Protein AF-A0A9W9VC06-F1 (afdb_monomer_lite)

Secondary structure (DSSP, 8-state):
-HHHHHHHHHHHHHHHHHHHHHHHHHHTTT---------------------------------------------------------GGG--EEEEEEEEEE-SS-SHHHHHHHHHHHHHHSSPPEEEEPSS-BGGGTBPTT-EEEEEEEE-SHHHHHHHHHHHHHTTT-B-GGGB-TTS-EEEEES-SGGGTPPP-TTT----EEEEEEEE-TTGGGGT-STT--PPPGGGSPPHHHHHHHHHHHH---B-

pLDDT: mean 73.04, std 27.82, range [24.3, 96.69]

Structure (mmCIF, N/CA/C/O backbone):
data_AF-A0A9W9VC06-F1
#
_entry.id   AF-A0A9W9VC06-F1
#
loop_
_atom_site.group_PDB
_atom_site.id
_atom_site.type_symbol
_atom_site.label_atom_id
_atom_site.label_alt_id
_atom_site.label_comp_id
_atom_site.label_asym_id
_atom_site.label_entity_id
_atom_site.label_seq_id
_atom_site.pdbx_PDB_ins_code
_atom_site.Cartn_x
_atom_site.Cartn_y
_atom_site.Cartn_z
_atom_site.occupancy
_atom_site.B_iso_or_equiv
_atom_site.auth_seq_id
_atom_site.auth_comp_id
_atom_site.auth_asym_id
_atom_site.auth_atom_id
_atom_site.pdbx_PDB_model_num
ATOM 1 N N . LYS A 1 1 ? 26.220 18.533 8.471 1.00 42.66 1 LYS A N 1
ATOM 2 C CA . LYS A 1 1 ? 25.364 19.649 7.990 1.00 42.66 1 LYS A CA 1
ATOM 3 C C . LYS A 1 1 ? 24.824 19.443 6.567 1.00 42.66 1 LYS A C 1
ATOM 5 O O . LYS A 1 1 ? 23.613 19.393 6.447 1.00 42.66 1 LYS A O 1
ATOM 10 N N . VAL A 1 2 ? 25.631 19.248 5.507 1.00 37.00 2 VAL A N 1
ATOM 11 C CA . VAL A 1 2 ? 25.105 19.009 4.126 1.00 37.00 2 VAL A CA 1
ATOM 12 C C . VAL A 1 2 ? 24.679 17.549 3.860 1.00 37.00 2 VAL A C 1
ATOM 14 O O . VAL A 1 2 ? 23.802 17.288 3.045 1.00 37.00 2 VAL A O 1
ATOM 17 N N . ARG A 1 3 ? 25.243 16.566 4.579 1.00 31.67 3 ARG A N 1
ATOM 18 C CA . ARG A 1 3 ? 24.811 15.153 4.474 1.00 31.67 3 ARG A CA 1
ATOM 19 C C . ARG A 1 3 ? 23.482 14.864 5.182 1.00 31.67 3 ARG A C 1
ATOM 21 O O . ARG A 1 3 ? 22.801 13.909 4.816 1.00 31.67 3 ARG A O 1
ATOM 28 N N . ASP A 1 4 ? 23.110 15.693 6.155 1.00 32.56 4 ASP A N 1
ATOM 29 C CA . ASP A 1 4 ? 21.904 15.507 6.970 1.00 32.56 4 ASP A CA 1
ATOM 30 C C . ASP A 1 4 ? 20.657 16.003 6.217 1.00 32.56 4 ASP A C 1
ATOM 32 O O . ASP A 1 4 ? 19.649 15.303 6.163 1.00 32.56 4 ASP A O 1
ATOM 36 N N . THR A 1 5 ? 20.779 17.099 5.457 1.00 42.16 5 THR A N 1
ATOM 37 C CA . THR A 1 5 ? 19.722 17.590 4.556 1.00 42.16 5 THR A CA 1
ATOM 38 C C . THR A 1 5 ? 19.404 16.624 3.408 1.00 42.16 5 THR A C 1
ATOM 40 O O . THR A 1 5 ? 18.251 16.525 2.996 1.00 42.16 5 THR A O 1
ATOM 43 N N . ILE A 1 6 ? 20.377 15.848 2.915 1.00 37.06 6 ILE A N 1
ATOM 44 C CA . ILE A 1 6 ? 20.150 14.839 1.859 1.00 37.06 6 ILE A CA 1
ATOM 45 C C . ILE A 1 6 ? 19.362 13.632 2.397 1.00 37.06 6 ILE A C 1
ATOM 47 O O . ILE A 1 6 ? 18.501 13.096 1.694 1.00 37.06 6 ILE A O 1
ATOM 51 N N . LYS A 1 7 ? 19.593 13.225 3.654 1.00 32.53 7 LYS A N 1
ATOM 52 C CA . LYS A 1 7 ? 18.801 12.174 4.319 1.00 32.53 7 LYS A CA 1
ATOM 53 C C . LYS A 1 7 ? 17.374 12.648 4.615 1.00 32.53 7 LYS A C 1
ATOM 55 O O . LYS A 1 7 ? 16.434 11.882 4.399 1.00 32.53 7 LYS A O 1
ATOM 60 N N . ASP A 1 8 ? 17.200 13.916 4.982 1.00 31.64 8 ASP A N 1
ATOM 61 C CA . ASP A 1 8 ? 15.885 14.526 5.215 1.00 31.64 8 ASP A CA 1
ATOM 62 C C . ASP A 1 8 ? 15.059 14.692 3.932 1.00 31.64 8 ASP A C 1
ATOM 64 O O . ASP A 1 8 ? 13.841 14.498 3.950 1.00 31.64 8 ASP A O 1
ATOM 68 N N . VAL A 1 9 ? 15.699 14.973 2.790 1.00 36.25 9 VAL A N 1
ATOM 69 C CA . VAL A 1 9 ? 15.038 14.962 1.473 1.00 36.25 9 VAL A CA 1
ATOM 70 C C . VAL A 1 9 ? 14.659 13.536 1.068 1.00 36.25 9 VAL A C 1
ATOM 72 O O . VAL A 1 9 ? 13.560 13.331 0.562 1.00 36.25 9 VAL A O 1
ATOM 75 N N . LYS A 1 10 ? 15.494 12.529 1.362 1.00 30.36 10 LYS A N 1
ATOM 76 C CA . LYS A 1 10 ? 15.202 11.108 1.093 1.00 30.36 10 LYS A CA 1
ATOM 77 C C . LYS A 1 10 ? 13.998 10.609 1.905 1.00 30.36 10 LYS A C 1
ATOM 79 O O . LYS A 1 10 ? 13.126 9.940 1.357 1.00 30.36 10 LYS A O 1
ATOM 84 N N . LEU A 1 11 ? 13.885 11.014 3.174 1.00 34.91 11 LEU A N 1
ATOM 85 C CA . LEU A 1 11 ? 12.735 10.696 4.029 1.00 34.91 11 LEU A CA 1
ATOM 86 C C . LEU A 1 11 ? 11.470 11.474 3.621 1.00 34.91 11 LEU A C 1
ATOM 88 O O . LEU A 1 11 ? 10.371 10.918 3.659 1.00 34.91 11 LEU A O 1
ATOM 92 N N . LYS A 1 12 ? 11.609 12.737 3.188 1.00 28.95 12 LYS A N 1
ATOM 93 C CA . LYS A 1 12 ? 10.500 13.556 2.667 1.00 28.95 12 LYS A CA 1
ATOM 94 C C . LYS A 1 12 ? 9.997 13.078 1.306 1.00 28.95 12 LYS A C 1
ATOM 96 O O . LYS A 1 12 ? 8.795 13.151 1.086 1.00 28.95 12 LYS A O 1
ATOM 101 N N . LEU A 1 13 ? 10.851 12.547 0.426 1.00 32.72 13 LEU A N 1
ATOM 102 C CA . LEU A 1 13 ? 10.439 12.033 -0.886 1.00 32.72 13 LEU A CA 1
ATOM 103 C C . LEU A 1 13 ? 9.849 10.619 -0.812 1.00 32.72 13 LEU A C 1
ATOM 105 O O . LEU A 1 13 ? 8.867 10.357 -1.494 1.00 32.72 13 LEU A O 1
ATOM 109 N N . VAL A 1 14 ? 10.351 9.744 0.070 1.00 35.44 14 VAL A N 1
ATOM 110 C CA . VAL A 1 14 ? 9.687 8.458 0.369 1.00 35.44 14 VAL A CA 1
ATOM 111 C C . VAL A 1 14 ? 8.328 8.711 1.029 1.00 35.44 14 VAL A C 1
ATOM 113 O O . VAL A 1 14 ? 7.335 8.115 0.622 1.00 35.44 14 VAL A O 1
ATOM 116 N N . ARG A 1 15 ? 8.226 9.703 1.933 1.00 30.11 15 ARG A N 1
ATOM 117 C CA . ARG A 1 15 ? 6.926 10.206 2.413 1.00 30.11 15 ARG A CA 1
ATOM 118 C C . ARG A 1 15 ? 6.087 10.861 1.319 1.00 30.11 15 ARG A C 1
ATOM 120 O O . ARG A 1 15 ? 4.875 10.790 1.432 1.00 30.11 15 ARG A O 1
ATOM 127 N N . CYS A 1 16 ? 6.675 11.451 0.277 1.00 27.80 16 CYS A N 1
ATOM 128 C CA . CYS A 1 16 ? 5.959 12.029 -0.867 1.00 27.80 16 CYS A CA 1
ATOM 129 C C . CYS A 1 16 ? 5.427 10.942 -1.823 1.00 27.80 16 CYS A C 1
ATOM 131 O O . CYS A 1 16 ? 4.309 11.066 -2.312 1.00 27.80 16 CYS A O 1
ATOM 133 N N . CYS A 1 17 ? 6.151 9.830 -2.002 1.00 31.67 17 CYS A N 1
ATOM 134 C CA . CYS A 1 17 ? 5.656 8.621 -2.674 1.00 31.67 17 CYS A CA 1
ATOM 135 C C . CYS A 1 17 ? 4.580 7.897 -1.845 1.00 31.67 17 CYS A C 1
ATOM 137 O O . CYS A 1 17 ? 3.601 7.403 -2.397 1.00 31.67 17 CYS A O 1
ATOM 139 N N . GLN A 1 18 ? 4.689 7.908 -0.515 1.00 32.78 18 GLN A N 1
ATOM 140 C CA . GLN A 1 18 ? 3.642 7.397 0.376 1.00 32.78 18 GLN A CA 1
ATOM 141 C C . GLN A 1 18 ? 2.427 8.346 0.452 1.00 32.78 18 GLN A C 1
ATOM 143 O O . GLN A 1 18 ? 1.290 7.891 0.555 1.00 32.78 18 GLN A O 1
ATOM 148 N N . PHE A 1 19 ? 2.640 9.659 0.300 1.00 27.83 19 PHE A N 1
ATOM 149 C CA . PHE A 1 19 ? 1.582 10.655 0.095 1.00 27.83 19 PHE A CA 1
ATOM 150 C C . PHE A 1 19 ? 0.917 10.505 -1.269 1.00 27.83 19 PHE A C 1
ATOM 152 O O . PHE A 1 19 ? -0.280 10.713 -1.371 1.00 27.83 19 PHE A O 1
ATOM 159 N N . LEU A 1 20 ? 1.650 10.079 -2.296 1.00 33.47 20 LEU A N 1
ATOM 160 C CA . LEU A 1 20 ? 1.091 9.741 -3.602 1.00 33.47 20 LEU A CA 1
ATOM 161 C C . LEU A 1 20 ? 0.110 8.562 -3.517 1.00 33.47 20 LEU A C 1
ATOM 163 O O . LEU A 1 20 ? -0.901 8.602 -4.205 1.00 33.47 20 LEU A O 1
ATOM 167 N N . ILE A 1 21 ? 0.315 7.592 -2.615 1.00 39.81 21 ILE A N 1
ATOM 168 C CA . ILE A 1 21 ? -0.658 6.514 -2.332 1.00 39.81 21 ILE A CA 1
ATOM 169 C C . ILE A 1 21 ? -1.916 7.052 -1.608 1.00 39.81 21 ILE A C 1
ATOM 171 O O . ILE A 1 21 ? -3.024 6.559 -1.839 1.00 39.81 21 ILE A O 1
ATOM 175 N N . LEU A 1 22 ? -1.780 8.085 -0.765 1.00 36.53 22 LEU A N 1
ATOM 176 C CA . LEU A 1 22 ? -2.907 8.760 -0.097 1.00 36.53 22 LEU A CA 1
ATOM 177 C C . LEU A 1 22 ? -3.652 9.749 -1.018 1.00 36.53 22 LEU A C 1
ATOM 179 O O . LEU A 1 22 ? -4.875 9.850 -0.931 1.00 36.53 22 LEU A O 1
ATOM 183 N N . ASP A 1 23 ? -2.949 10.427 -1.928 1.00 26.61 23 ASP A N 1
ATOM 184 C CA . ASP A 1 23 ? -3.516 11.347 -2.920 1.00 26.61 23 ASP A CA 1
ATOM 185 C C . ASP A 1 23 ? -4.222 10.582 -4.057 1.00 26.61 23 ASP A C 1
ATOM 187 O O . ASP A 1 23 ? -5.279 11.020 -4.512 1.00 26.61 23 ASP A O 1
ATOM 191 N N . TYR A 1 24 ? -3.730 9.401 -4.468 1.00 34.72 24 TYR A N 1
ATOM 192 C CA . TYR A 1 24 ? -4.408 8.560 -5.474 1.00 34.72 24 TYR A CA 1
ATOM 193 C C . TYR A 1 24 ? -5.755 8.019 -4.974 1.00 34.72 24 TYR A C 1
ATOM 195 O O . TYR A 1 24 ? -6.735 7.986 -5.715 1.00 34.72 24 TYR A O 1
ATOM 203 N N . LEU A 1 25 ? -5.855 7.709 -3.675 1.00 40.91 25 LEU A N 1
ATOM 204 C CA . LEU A 1 25 ? -7.120 7.356 -3.015 1.00 40.91 25 LEU A CA 1
ATOM 205 C C . LEU A 1 25 ? -8.160 8.488 -3.018 1.00 40.91 25 LEU A C 1
ATOM 207 O O . LEU A 1 25 ? -9.339 8.228 -2.783 1.00 40.91 25 LEU A O 1
ATOM 211 N N . LYS A 1 26 ? -7.728 9.731 -3.251 1.00 31.06 26 LYS A N 1
ATOM 212 C CA . LYS A 1 26 ? -8.590 10.914 -3.348 1.00 31.06 26 LYS A CA 1
ATOM 213 C C . LYS A 1 26 ? -9.007 11.216 -4.794 1.00 31.06 26 LYS A C 1
ATOM 215 O O . LYS A 1 26 ? -9.998 11.913 -4.995 1.00 31.06 26 LYS A O 1
ATOM 220 N N . TYR A 1 27 ? -8.285 10.686 -5.787 1.00 32.12 27 TYR A N 1
ATOM 221 C CA . TYR A 1 27 ? -8.528 10.936 -7.214 1.00 32.12 27 TYR A CA 1
ATOM 222 C C . TYR A 1 27 ? -9.432 9.875 -7.869 1.00 32.12 27 TYR A C 1
ATOM 224 O O . TYR A 1 27 ? -10.214 10.197 -8.757 1.00 32.12 27 TYR A O 1
ATOM 232 N N . GLU A 1 28 ? -9.439 8.637 -7.368 1.00 34.06 28 GLU A N 1
ATOM 233 C CA . GLU A 1 28 ? -10.323 7.564 -7.868 1.00 34.06 28 GLU A CA 1
ATOM 234 C C . GLU A 1 28 ? -11.803 7.741 -7.471 1.00 34.06 28 GLU A C 1
ATOM 236 O O . GLU A 1 28 ? -12.691 7.105 -8.031 1.00 34.06 28 GLU A O 1
ATOM 241 N N . SER A 1 29 ? -12.104 8.652 -6.539 1.00 36.12 29 SER A N 1
ATOM 242 C CA . SER A 1 29 ? -13.480 9.090 -6.270 1.00 36.12 29 SER A CA 1
ATOM 243 C C . SER A 1 29 ? -14.043 10.061 -7.322 1.00 36.12 29 SER A C 1
ATOM 245 O O . SER A 1 29 ? -15.219 10.411 -7.222 1.00 36.12 29 SER A O 1
ATOM 247 N N . ALA A 1 30 ? -13.243 10.510 -8.301 1.00 33.44 30 ALA A N 1
ATOM 248 C CA . ALA A 1 30 ? -13.625 11.567 -9.244 1.00 33.44 30 ALA A CA 1
ATOM 249 C C . ALA A 1 30 ? -13.892 11.109 -10.693 1.00 33.44 30 ALA A C 1
ATOM 251 O O . ALA A 1 30 ? -14.587 11.822 -11.407 1.00 33.44 30 ALA A O 1
ATOM 252 N N . THR A 1 31 ? -13.423 9.940 -11.142 1.00 31.50 31 THR A N 1
ATOM 253 C CA . THR A 1 31 ? -13.595 9.501 -12.544 1.00 31.50 31 THR A CA 1
ATOM 254 C C . THR A 1 31 ? -14.431 8.231 -12.639 1.00 31.50 31 THR A C 1
ATOM 256 O O . THR A 1 31 ? -13.940 7.151 -12.955 1.00 31.50 31 THR A O 1
ATOM 259 N N . GLY A 1 32 ? -15.722 8.373 -12.343 1.00 30.56 32 GLY A N 1
ATOM 260 C CA . GLY A 1 32 ? -16.755 7.462 -12.823 1.00 30.56 32 GLY A CA 1
ATOM 261 C C . GLY A 1 32 ? -17.361 8.037 -14.097 1.00 30.56 32 GLY A C 1
ATOM 262 O O . GLY A 1 32 ? -18.377 8.719 -14.020 1.00 30.56 32 GLY A O 1
ATOM 263 N N . SER A 1 33 ? -16.717 7.817 -15.242 1.00 34.44 33 SER A N 1
ATOM 264 C CA . SER A 1 33 ? -17.275 8.160 -16.555 1.00 34.44 33 SER A CA 1
ATOM 265 C C . SER A 1 33 ? -16.579 7.359 -17.656 1.00 34.44 33 SER A C 1
ATOM 267 O O . SER A 1 33 ? -15.592 7.813 -18.230 1.00 34.44 33 SER A O 1
ATOM 269 N N . LEU A 1 34 ? -17.103 6.169 -17.937 1.00 30.41 34 LEU A N 1
ATOM 270 C CA . LEU A 1 34 ? -17.127 5.609 -19.285 1.00 30.41 34 LEU A CA 1
ATOM 271 C C . LEU A 1 34 ? -18.537 5.046 -19.498 1.00 30.41 34 LEU A C 1
ATOM 273 O O . LEU A 1 34 ? -19.001 4.193 -18.743 1.00 30.41 34 LEU A O 1
ATOM 277 N N . GLU A 1 35 ? -19.220 5.658 -20.459 1.00 27.20 35 GLU A N 1
ATOM 278 C CA . GLU A 1 35 ? -20.585 5.411 -20.925 1.00 27.20 35 GLU A CA 1
ATOM 279 C C . GLU A 1 35 ? -20.665 4.047 -21.637 1.00 27.20 35 GLU A C 1
ATOM 281 O O . GLU A 1 35 ? -19.674 3.566 -22.187 1.00 27.20 35 GLU A O 1
ATOM 286 N N . THR A 1 36 ? -21.789 3.329 -21.612 1.00 27.98 36 THR A N 1
ATOM 287 C CA . THR A 1 36 ? -22.929 3.408 -22.567 1.00 27.98 36 THR A CA 1
ATOM 288 C C . THR A 1 36 ? -23.886 2.203 -22.276 1.00 27.98 36 THR A C 1
ATOM 290 O O . THR A 1 36 ? -23.559 1.406 -21.395 1.00 27.98 36 THR A O 1
ATOM 293 N N . PRO A 1 37 ? -24.991 1.937 -23.015 1.00 33.59 37 PRO A N 1
ATOM 294 C CA . PRO A 1 37 ? -26.231 2.721 -23.159 1.00 33.59 37 PRO A CA 1
ATOM 295 C C . PRO A 1 37 ? -27.541 1.870 -22.982 1.00 33.59 37 PRO A C 1
ATOM 297 O O . PRO A 1 37 ? -27.495 0.648 -23.050 1.00 33.59 37 PRO A O 1
ATOM 300 N N . TYR A 1 38 ? -28.713 2.531 -22.854 1.00 27.17 38 TYR A N 1
ATOM 301 C CA . TYR A 1 38 ? -30.110 1.995 -22.924 1.00 27.17 38 TYR A CA 1
ATOM 302 C C . TYR A 1 38 ? -30.560 1.004 -21.808 1.00 27.17 38 TYR A C 1
ATOM 304 O O . TYR A 1 38 ? -29.763 0.250 -21.279 1.00 27.17 38 TYR A O 1
ATOM 312 N N . LEU A 1 39 ? -31.808 0.929 -21.322 1.00 26.47 39 LEU A N 1
ATOM 313 C CA . LEU A 1 39 ? -33.128 1.324 -21.820 1.00 26.47 39 LEU A CA 1
ATOM 314 C C . LEU A 1 39 ? -33.979 2.012 -20.732 1.00 26.47 39 LEU A C 1
ATOM 316 O O . LEU A 1 39 ? -33.956 1.659 -19.555 1.00 26.47 39 LEU A O 1
ATOM 320 N N . SER A 1 40 ? -34.787 2.948 -21.214 1.00 27.78 40 SER A N 1
ATOM 321 C CA . SER A 1 40 ? -35.996 3.515 -20.625 1.00 27.78 40 SER A CA 1
ATOM 322 C C . SER A 1 40 ? -37.016 2.460 -20.189 1.00 27.78 40 SER A C 1
ATOM 324 O O . SER A 1 40 ? -37.287 1.530 -20.943 1.00 27.78 40 SER A O 1
ATOM 326 N N . ASN A 1 41 ? -37.664 2.689 -19.046 1.00 28.80 41 ASN A N 1
ATOM 327 C CA . ASN A 1 41 ? -39.114 2.548 -18.940 1.00 28.80 41 ASN A CA 1
ATOM 328 C C . ASN A 1 41 ? -39.640 3.448 -17.820 1.00 28.80 41 ASN A C 1
ATOM 330 O O . ASN A 1 41 ? -39.261 3.326 -16.654 1.00 28.80 41 ASN A O 1
ATOM 334 N N . ASP A 1 42 ? -40.487 4.379 -18.248 1.00 26.50 42 ASP A N 1
ATOM 335 C CA . ASP A 1 42 ? -41.358 5.216 -17.441 1.00 26.50 42 ASP A CA 1
ATOM 336 C C . ASP A 1 42 ? -42.300 4.380 -16.577 1.00 26.50 42 ASP A C 1
ATOM 338 O O . ASP A 1 42 ? -42.700 3.300 -16.994 1.00 26.50 42 ASP A O 1
ATOM 342 N N . GLN A 1 43 ? -42.637 4.919 -15.400 1.00 27.47 43 GLN A N 1
ATOM 343 C CA . GLN A 1 43 ? -43.949 5.034 -14.723 1.00 27.47 43 GLN A CA 1
ATOM 344 C C . GLN A 1 43 ? -43.588 5.464 -13.282 1.00 27.47 43 GLN A C 1
ATOM 346 O O . GLN A 1 43 ? -43.035 4.695 -12.509 1.00 27.47 43 GLN A O 1
ATOM 351 N N . GLY A 1 44 ? -43.629 6.742 -12.903 1.00 24.30 44 GLY A N 1
ATOM 352 C CA . GLY A 1 44 ? -44.836 7.549 -12.805 1.00 24.30 44 GLY A CA 1
ATOM 353 C C . GLY A 1 44 ? -45.482 7.312 -11.439 1.00 24.30 44 GLY A C 1
ATOM 354 O O . GLY A 1 44 ? -46.242 6.370 -11.312 1.00 24.30 44 GLY A O 1
ATOM 355 N N . PHE A 1 45 ? -45.187 8.144 -10.432 1.00 26.19 45 PHE A N 1
ATOM 356 C CA . PHE A 1 45 ? -46.165 8.498 -9.393 1.00 26.19 45 PHE A CA 1
ATOM 357 C C . PHE A 1 45 ? -45.727 9.763 -8.638 1.00 26.19 45 PHE A C 1
ATOM 359 O O . PHE A 1 45 ? -44.729 9.787 -7.915 1.00 26.19 45 PHE A O 1
ATOM 366 N N . GLN A 1 46 ? -46.485 10.835 -8.864 1.00 24.48 46 GLN A N 1
ATOM 367 C CA . GLN A 1 46 ? -46.485 12.079 -8.100 1.00 24.48 46 GLN A CA 1
ATOM 368 C C . GLN A 1 46 ? -47.080 11.834 -6.711 1.00 24.48 46 GLN A C 1
ATOM 370 O O . GLN A 1 46 ? -48.101 11.162 -6.627 1.00 24.48 46 GLN A O 1
ATOM 375 N N . VAL A 1 47 ? -46.559 12.491 -5.668 1.00 29.44 47 VAL A N 1
ATOM 376 C CA . VAL A 1 47 ? -47.422 13.080 -4.628 1.00 29.44 47 VAL A CA 1
ATOM 377 C C . VAL A 1 47 ? -46.834 14.418 -4.176 1.00 29.44 47 VAL A C 1
ATOM 379 O O . VAL A 1 47 ? -45.629 14.605 -4.026 1.00 29.44 47 VAL A O 1
ATOM 382 N N . THR A 1 48 ? -47.758 15.350 -4.037 1.00 28.69 48 THR A N 1
ATOM 383 C CA . THR A 1 48 ? -47.698 16.798 -3.921 1.00 28.69 48 THR A CA 1
ATOM 384 C C . THR A 1 48 ? -47.265 17.354 -2.559 1.00 28.69 48 THR A C 1
ATOM 386 O O . THR A 1 48 ? -47.528 16.790 -1.503 1.00 28.69 48 THR A O 1
ATOM 389 N N . CYS A 1 49 ? -46.641 18.530 -2.668 1.00 27.52 49 CYS A N 1
ATOM 390 C CA . CYS A 1 49 ? -46.516 19.678 -1.765 1.00 27.52 49 CYS A CA 1
ATOM 391 C C . CYS A 1 49 ? -47.339 19.760 -0.459 1.00 27.52 49 CYS A C 1
ATOM 393 O O . CYS A 1 49 ? -48.542 19.521 -0.438 1.00 27.52 49 CYS A O 1
ATOM 395 N N . ARG A 1 50 ? -46.704 20.345 0.576 1.00 30.33 50 ARG A N 1
ATOM 396 C CA . ARG A 1 50 ? -47.243 21.492 1.341 1.00 30.33 50 ARG A CA 1
ATOM 397 C C . ARG A 1 50 ? -46.181 22.130 2.249 1.00 30.33 50 ARG A C 1
ATOM 399 O O . ARG A 1 50 ? -45.729 21.533 3.217 1.00 30.33 50 ARG A O 1
ATOM 406 N N . SER A 1 51 ? -45.817 23.370 1.935 1.00 34.78 51 SER A N 1
ATOM 407 C CA . SER A 1 51 ? -45.364 24.377 2.904 1.00 34.78 51 SER A CA 1
ATOM 408 C C . SER A 1 51 ? -46.576 24.979 3.628 1.00 34.78 51 SER A C 1
ATOM 410 O O . SER A 1 51 ? -47.681 24.950 3.077 1.00 34.78 51 SER A O 1
ATOM 412 N N . PRO A 1 52 ? -46.373 25.615 4.792 1.00 37.88 52 PRO A N 1
ATOM 413 C CA . PRO A 1 52 ? -46.628 27.056 4.822 1.00 37.88 52 PRO A CA 1
ATOM 414 C C . PRO A 1 52 ? -45.588 27.861 5.621 1.00 37.88 52 PRO A C 1
ATOM 416 O O . PRO A 1 52 ? -44.851 27.346 6.457 1.00 37.88 52 PRO A O 1
ATOM 419 N N . GLN A 1 53 ? -45.537 29.145 5.279 1.00 35.06 53 GLN A N 1
ATOM 420 C CA . GLN A 1 53 ? -44.694 30.207 5.827 1.00 35.06 53 GLN A CA 1
ATOM 421 C C . GLN A 1 53 ? -45.322 30.869 7.073 1.00 35.06 53 GLN A C 1
ATOM 423 O O . GLN A 1 53 ? -46.488 30.626 7.380 1.00 35.06 53 GLN A O 1
ATOM 428 N N . SER A 1 54 ? -44.571 31.839 7.627 1.00 30.58 54 SER A N 1
ATOM 429 C CA . SER A 1 54 ? -44.987 32.976 8.485 1.00 30.58 54 SER A CA 1
ATOM 430 C C . SER A 1 54 ? -44.941 32.695 10.003 1.00 30.58 54 SER A C 1
ATOM 432 O O . SER A 1 54 ? -45.213 31.578 10.415 1.00 30.58 54 SER A O 1
ATOM 434 N N . THR A 1 55 ? -44.510 33.580 10.911 1.00 31.42 55 THR A N 1
ATOM 435 C CA . THR A 1 55 ? -44.342 35.048 10.943 1.00 31.42 55 THR A CA 1
ATOM 436 C C . THR A 1 55 ? -43.262 35.463 11.964 1.00 31.42 55 THR A C 1
ATOM 438 O O . THR A 1 55 ? -42.968 34.743 12.914 1.00 31.42 55 THR A O 1
ATOM 441 N N . LEU A 1 56 ? -42.717 36.668 11.774 1.00 33.66 56 LEU A N 1
ATOM 442 C CA . LEU A 1 56 ? -41.849 37.425 12.684 1.00 33.66 56 LEU A CA 1
ATOM 443 C C . LEU A 1 56 ? -42.609 37.969 13.910 1.00 33.66 56 LEU A C 1
ATOM 445 O O . LEU A 1 56 ? -43.739 38.421 13.759 1.00 33.66 56 LEU A O 1
ATOM 449 N N . SER A 1 57 ? -41.929 38.101 15.054 1.00 30.91 57 SER A N 1
ATOM 450 C CA . SER A 1 57 ? -42.125 39.238 15.972 1.00 30.91 57 SER A CA 1
ATOM 451 C C . SER A 1 57 ? -40.916 39.428 16.897 1.00 30.91 57 SER A C 1
ATOM 453 O O . SER A 1 57 ? -40.532 38.523 17.636 1.00 30.91 57 SER A O 1
ATOM 455 N N . LEU A 1 58 ? -40.334 40.628 16.834 1.00 33.66 58 LEU A N 1
ATOM 456 C CA . LEU A 1 58 ? -39.395 41.207 17.796 1.00 33.66 58 LEU A CA 1
ATOM 457 C C . LEU A 1 58 ? -40.097 41.529 19.124 1.00 33.66 58 LEU A C 1
ATOM 459 O O . LEU A 1 58 ? -41.256 41.916 19.069 1.00 33.66 58 LEU A O 1
ATOM 463 N N . PHE A 1 59 ? -39.380 41.472 20.257 1.00 30.28 59 PHE A N 1
ATOM 464 C CA . PHE A 1 59 ? -39.427 42.423 21.397 1.00 30.28 59 PHE A CA 1
ATOM 465 C C . PHE A 1 59 ? -38.375 42.025 22.475 1.00 30.28 59 PHE A C 1
ATOM 467 O O . PHE A 1 59 ? -37.744 40.980 22.317 1.00 30.28 59 PHE A O 1
ATOM 474 N N . PRO A 1 60 ? -38.008 42.882 23.457 1.00 40.34 60 PRO A N 1
ATOM 475 C CA . PRO A 1 60 ? -36.639 43.371 23.560 1.00 40.34 60 PRO A CA 1
ATOM 476 C C . PRO A 1 60 ? -35.870 42.931 24.820 1.00 40.34 60 PRO A C 1
ATOM 478 O O . PRO A 1 60 ? -36.399 42.450 25.814 1.00 40.34 60 PRO A O 1
ATOM 481 N N . ARG A 1 61 ? -34.570 43.201 24.720 1.00 38.06 61 ARG A N 1
ATOM 482 C CA . ARG A 1 61 ? -33.496 43.244 25.718 1.00 38.06 61 ARG A CA 1
ATOM 483 C C . ARG A 1 61 ? -33.925 43.855 27.067 1.00 38.06 61 ARG A C 1
ATOM 485 O O . ARG A 1 61 ? -34.314 45.019 27.107 1.00 38.06 61 ARG A O 1
ATOM 492 N N . SER A 1 62 ? -33.694 43.145 28.170 1.00 31.08 62 SER A N 1
ATOM 493 C CA . SER A 1 62 ? -33.486 43.764 29.483 1.00 31.08 62 SER A CA 1
ATOM 494 C C . SER A 1 62 ? -32.277 43.146 30.183 1.00 31.08 62 SER A C 1
ATOM 496 O O . SER A 1 62 ? -31.999 41.950 30.115 1.00 31.08 62 SER A O 1
ATOM 498 N N . LEU A 1 63 ? -31.489 44.055 30.744 1.00 38.03 63 LEU A N 1
ATOM 499 C CA . LEU A 1 63 ? -30.228 43.862 31.433 1.00 38.03 63 LEU A CA 1
ATOM 500 C C . LEU A 1 63 ? -30.482 43.240 32.804 1.00 38.03 63 LEU A C 1
ATOM 502 O O . LEU A 1 63 ? -31.284 43.780 33.556 1.00 38.03 63 LEU A O 1
ATOM 506 N N . LEU A 1 64 ? -29.730 42.202 33.164 1.00 39.00 64 LEU A N 1
ATOM 507 C CA . LEU A 1 64 ? -29.399 41.936 34.561 1.00 39.00 64 LEU A CA 1
ATOM 508 C C . LEU A 1 64 ? -27.960 41.411 34.630 1.00 39.00 64 LEU A C 1
ATOM 510 O O . LEU A 1 64 ? -27.580 40.459 33.949 1.00 39.00 64 LEU A O 1
ATOM 514 N N . SER A 1 65 ? -27.149 42.121 35.402 1.00 37.50 65 SER A N 1
ATOM 515 C CA . SER A 1 65 ? -25.747 41.861 35.709 1.00 37.50 65 SER A CA 1
ATOM 516 C C . SER A 1 65 ? -25.570 40.558 36.506 1.00 37.50 65 SER A C 1
ATOM 518 O O . SER A 1 65 ? -26.378 40.274 37.391 1.00 37.50 65 SER A O 1
ATOM 520 N N . PRO A 1 66 ? -24.505 39.768 36.267 1.00 39.62 66 PRO A N 1
ATOM 521 C CA . PRO A 1 66 ? -24.222 38.600 37.086 1.00 39.62 66 PRO A CA 1
ATOM 522 C C . PRO A 1 66 ? -23.432 39.020 38.331 1.00 39.62 66 PRO A C 1
ATOM 524 O O . PRO A 1 66 ? -22.285 39.454 38.231 1.00 39.62 66 PRO A O 1
ATOM 527 N N . GLN A 1 67 ? -24.035 38.876 39.512 1.00 34.78 67 GLN A N 1
ATOM 528 C CA . GLN A 1 67 ? -23.284 38.852 40.765 1.00 34.78 67 GLN A CA 1
ATOM 529 C C . GLN A 1 67 ? -22.729 37.446 41.003 1.00 34.78 67 GLN A C 1
ATOM 531 O O . GLN A 1 67 ? -23.424 36.435 40.909 1.00 34.78 67 GLN A O 1
ATOM 536 N N . SER A 1 68 ? -21.436 37.423 41.293 1.00 34.06 68 SER A N 1
ATOM 537 C CA . SER A 1 68 ? -20.628 36.284 41.694 1.00 34.06 68 SER A CA 1
ATOM 538 C C . SER A 1 68 ? -21.175 35.592 42.942 1.00 34.06 68 SER A C 1
ATOM 540 O O . SER A 1 68 ? -21.226 36.198 44.010 1.00 34.06 68 SER A O 1
ATOM 542 N N . THR A 1 69 ? -21.455 34.295 42.837 1.00 32.91 69 THR A N 1
ATOM 543 C CA . THR A 1 69 ? -21.395 33.382 43.982 1.00 32.91 69 THR A CA 1
ATOM 544 C C . THR A 1 69 ? -20.558 32.167 43.613 1.00 32.91 69 THR A C 1
ATOM 546 O O . THR A 1 69 ? -20.867 31.360 42.739 1.00 32.91 69 THR A O 1
ATOM 549 N N . THR A 1 70 ? -19.419 32.096 44.284 1.00 38.59 70 THR A N 1
ATOM 550 C CA . THR A 1 70 ? -18.536 30.951 44.404 1.00 38.59 70 THR A CA 1
ATOM 551 C C . THR A 1 70 ? -19.338 29.794 44.996 1.00 38.59 70 THR A C 1
ATOM 553 O O . THR A 1 70 ? -19.816 29.862 46.124 1.00 38.59 70 THR A O 1
ATOM 556 N N . THR A 1 71 ? -19.492 28.707 44.251 1.00 35.47 71 THR A N 1
ATOM 557 C CA . THR A 1 71 ? -19.817 27.402 44.832 1.00 35.47 71 THR A CA 1
ATOM 558 C C . THR A 1 71 ? -18.897 26.390 44.181 1.00 35.47 71 THR A C 1
ATOM 560 O O . THR A 1 71 ? -19.053 26.010 43.020 1.00 35.47 71 THR A O 1
ATOM 563 N N . SER A 1 72 ? -17.880 26.013 44.946 1.00 38.78 72 SER A N 1
ATOM 564 C CA . SER A 1 72 ? -17.049 24.844 44.721 1.00 38.78 72 SER A CA 1
ATOM 565 C C . SER A 1 72 ? -17.939 23.631 44.443 1.00 38.78 72 SER A C 1
ATOM 567 O O . SER A 1 72 ? -18.701 23.191 45.299 1.00 38.78 72 SER A O 1
ATOM 569 N N . ARG A 1 73 ? -17.841 23.068 43.235 1.00 34.72 73 ARG A N 1
ATOM 570 C CA . ARG A 1 73 ? -18.310 21.705 42.966 1.00 34.72 73 ARG A CA 1
ATOM 571 C C . ARG A 1 73 ? -17.114 20.763 43.041 1.00 34.72 73 ARG A C 1
ATOM 573 O O . ARG A 1 73 ? -16.304 20.760 42.113 1.00 34.72 73 ARG A O 1
ATOM 580 N N . PRO A 1 74 ? -16.987 19.954 44.101 1.00 45.81 74 PRO A N 1
ATOM 581 C CA . PRO A 1 74 ? -16.127 18.795 44.067 1.00 45.81 74 PRO A CA 1
ATOM 582 C C . PRO A 1 74 ? -16.922 17.675 43.405 1.00 45.81 74 PRO A C 1
ATOM 584 O O . PRO A 1 74 ? -17.861 17.161 43.990 1.00 45.81 74 PRO A O 1
ATOM 587 N N . THR A 1 75 ? -16.559 17.279 42.193 1.00 37.06 75 THR A N 1
ATOM 588 C CA . THR A 1 75 ? -16.829 15.911 41.734 1.00 37.06 75 THR A CA 1
ATOM 589 C C . THR A 1 75 ? -15.847 15.592 40.629 1.00 37.06 75 THR A C 1
ATOM 591 O O . THR A 1 75 ? -16.037 15.965 39.470 1.00 37.06 75 THR A O 1
ATOM 594 N N . ALA A 1 76 ? -14.786 14.890 41.014 1.00 38.22 76 ALA A N 1
ATOM 595 C CA . ALA A 1 76 ? -14.041 14.039 40.115 1.00 38.22 76 ALA A CA 1
ATOM 596 C C . ALA A 1 76 ? -15.043 13.105 39.425 1.00 38.22 76 ALA A C 1
ATOM 598 O O . ALA A 1 76 ? -15.559 12.165 40.026 1.00 38.22 76 ALA A O 1
ATOM 599 N N . VAL A 1 77 ? -15.341 13.380 38.157 1.00 39.34 77 VAL A N 1
ATOM 600 C CA . VAL A 1 77 ? -16.022 12.428 37.282 1.00 39.34 77 VAL A CA 1
ATOM 601 C C . VAL A 1 77 ? -14.975 11.384 36.903 1.00 39.34 77 VAL A C 1
ATOM 603 O O . VAL A 1 77 ? -14.408 11.394 35.814 1.00 39.34 77 VAL A O 1
ATOM 606 N N . MET A 1 78 ? -14.651 10.500 37.848 1.00 40.47 78 MET A N 1
ATOM 607 C CA . MET A 1 78 ? -14.058 9.218 37.503 1.00 40.47 78 MET A CA 1
ATOM 608 C C . MET A 1 78 ? -15.135 8.482 36.721 1.00 40.47 78 MET A C 1
ATOM 610 O O . MET A 1 78 ? -16.079 7.934 37.285 1.00 40.47 78 MET A O 1
ATOM 614 N N . SER A 1 79 ? -15.049 8.559 35.396 1.00 40.53 79 SER A N 1
ATOM 615 C CA . SER A 1 79 ? -15.900 7.777 34.520 1.00 40.53 79 SER A CA 1
ATOM 616 C C . SER A 1 79 ? -15.619 6.309 34.812 1.00 40.53 79 SER A C 1
ATOM 618 O O . SER A 1 79 ? -14.616 5.763 34.348 1.00 40.53 79 SER A O 1
ATOM 620 N N . ALA A 1 80 ? -16.495 5.688 35.596 1.00 40.19 80 ALA A N 1
ATOM 621 C CA . ALA A 1 80 ? -16.621 4.249 35.678 1.00 40.19 80 ALA A CA 1
ATOM 622 C C . ALA A 1 80 ? -16.838 3.748 34.247 1.00 40.19 80 ALA A C 1
ATOM 624 O O . ALA A 1 80 ? -17.923 3.881 33.676 1.00 40.19 80 ALA A O 1
ATOM 625 N N . GLN A 1 81 ? -15.771 3.258 33.617 1.00 48.06 81 GLN A N 1
ATOM 626 C CA . GLN A 1 81 ? -15.865 2.590 32.331 1.00 48.06 81 GLN A CA 1
ATOM 627 C C . GLN A 1 81 ? -16.492 1.229 32.592 1.00 48.06 81 GLN A C 1
ATOM 629 O O . GLN A 1 81 ? -15.813 0.220 32.744 1.00 48.06 81 GLN A O 1
ATOM 634 N N . VAL A 1 82 ? -17.819 1.224 32.680 1.00 44.06 82 VAL A N 1
ATOM 635 C CA . VAL A 1 82 ? -18.612 0.013 32.530 1.00 44.06 82 VAL A CA 1
ATOM 636 C C . VAL A 1 82 ? -18.143 -0.634 31.232 1.00 44.06 82 VAL A C 1
ATOM 638 O O . VAL A 1 82 ? -18.172 0.015 30.180 1.00 44.06 82 VAL A O 1
ATOM 641 N N . ALA A 1 83 ? -17.673 -1.879 31.322 1.00 48.81 83 ALA A N 1
ATOM 642 C CA . ALA A 1 83 ? -17.332 -2.725 30.188 1.00 48.81 83 ALA A CA 1
ATOM 643 C C . ALA A 1 83 ? -18.608 -2.971 29.372 1.00 48.81 83 ALA A C 1
ATOM 645 O O . ALA A 1 83 ? -19.305 -3.971 29.510 1.00 48.81 83 ALA A O 1
ATOM 646 N N . LYS A 1 84 ? -18.980 -1.970 28.579 1.00 53.50 84 LYS A N 1
ATOM 647 C CA . LYS A 1 84 ? -20.116 -2.010 27.676 1.00 53.50 84 LYS A CA 1
ATOM 648 C C . LYS A 1 84 ? -19.777 -3.064 26.630 1.00 53.50 84 LYS A C 1
ATOM 650 O O . LYS A 1 84 ? -18.711 -2.966 26.022 1.00 53.50 84 LYS A O 1
ATOM 655 N N . ALA A 1 85 ? -20.658 -4.049 26.454 1.00 60.78 85 ALA A N 1
ATOM 656 C CA . ALA A 1 85 ? -20.512 -5.080 25.432 1.00 60.78 85 ALA A CA 1
ATOM 657 C C . ALA A 1 85 ? -20.057 -4.440 24.111 1.00 60.78 85 ALA A C 1
ATOM 659 O O . ALA A 1 85 ? -20.631 -3.438 23.667 1.00 60.78 85 ALA A O 1
ATOM 660 N N . GLU A 1 86 ? -18.966 -4.951 23.540 1.00 75.19 86 GLU A N 1
ATOM 661 C CA . GLU A 1 86 ? -18.367 -4.337 22.362 1.00 75.19 86 GLU A CA 1
ATOM 662 C C . GLU A 1 86 ? -19.358 -4.393 21.196 1.00 75.19 86 GLU A C 1
ATOM 664 O O . GLU A 1 86 ? -19.811 -5.457 20.780 1.00 75.19 86 GLU A O 1
ATOM 669 N N . ASN A 1 87 ? -19.708 -3.223 20.657 1.00 87.00 87 ASN A N 1
ATOM 670 C CA . ASN A 1 87 ? -20.582 -3.144 19.493 1.00 87.00 87 ASN A CA 1
ATOM 671 C C . ASN A 1 87 ? -19.941 -3.911 18.319 1.00 87.00 87 ASN A C 1
ATOM 673 O O . ASN A 1 87 ? -18.813 -3.572 17.941 1.00 87.00 87 ASN A O 1
ATOM 677 N N . PRO A 1 88 ? -20.651 -4.841 17.652 1.00 86.56 88 PRO A N 1
ATOM 678 C CA . PRO A 1 88 ? -20.082 -5.645 16.564 1.00 86.56 88 PRO A CA 1
ATOM 679 C C . PRO A 1 88 ? -19.595 -4.778 15.392 1.00 86.56 88 PRO A C 1
ATOM 681 O O . PRO A 1 88 ? -18.576 -5.067 14.762 1.00 86.56 88 PRO A O 1
ATOM 684 N N . CYS A 1 89 ? -20.248 -3.635 15.156 1.00 87.50 89 CYS A N 1
ATOM 685 C CA . CYS A 1 89 ? -19.852 -2.642 14.152 1.00 87.50 89 CYS A CA 1
ATOM 686 C C . CYS A 1 89 ? -18.516 -1.933 14.448 1.00 87.50 89 CYS A C 1
ATOM 688 O O . CYS A 1 89 ? -18.046 -1.149 13.623 1.00 87.50 89 CYS A O 1
ATOM 690 N N . ARG A 1 90 ? -17.906 -2.153 15.620 1.00 88.69 90 ARG A N 1
ATOM 691 C CA . ARG A 1 90 ? -16.600 -1.592 15.993 1.00 88.69 90 ARG A CA 1
ATOM 692 C C . ARG A 1 90 ? -15.432 -2.540 15.694 1.00 88.69 90 ARG A C 1
ATOM 694 O O . ARG A 1 90 ? -14.280 -2.118 15.813 1.00 88.69 90 ARG A O 1
ATOM 701 N N . SER A 1 91 ? -15.723 -3.766 15.256 1.00 90.12 91 SER A N 1
ATOM 702 C CA . SER A 1 91 ? -14.719 -4.734 14.811 1.00 90.12 91 SER A CA 1
ATOM 703 C C . SER A 1 91 ? -13.810 -4.153 13.719 1.00 90.12 91 SER A C 1
ATOM 705 O O . SER A 1 91 ? -14.254 -3.456 12.800 1.00 90.12 91 SER A O 1
ATOM 707 N N . LEU A 1 92 ? -12.506 -4.403 13.851 1.00 92.31 92 LEU A N 1
ATOM 708 C CA . LEU A 1 92 ? -11.503 -4.004 12.866 1.00 92.31 92 LEU A CA 1
ATOM 709 C C . LEU A 1 92 ? -11.429 -5.055 11.761 1.00 92.31 92 LEU A C 1
ATOM 711 O O . LEU A 1 92 ? -11.350 -6.252 12.034 1.00 92.31 92 LEU A O 1
ATOM 715 N N . ARG A 1 93 ? -11.394 -4.591 10.512 1.00 91.75 93 ARG A N 1
ATOM 716 C CA . ARG A 1 93 ? -11.219 -5.440 9.334 1.00 91.75 93 ARG A CA 1
ATOM 717 C C . ARG A 1 93 ? -10.172 -4.869 8.390 1.00 91.75 93 ARG A C 1
ATOM 719 O O . ARG A 1 93 ? -9.936 -3.659 8.351 1.00 91.75 93 ARG A O 1
ATOM 726 N N . LEU A 1 94 ? -9.606 -5.753 7.578 1.00 93.44 94 LEU A N 1
ATOM 727 C CA . LEU A 1 94 ? -8.766 -5.367 6.453 1.00 93.44 94 LEU A CA 1
ATOM 728 C C . LEU A 1 94 ? -9.643 -4.724 5.374 1.00 93.44 94 LEU A C 1
ATOM 730 O O . LEU A 1 94 ? -10.625 -5.307 4.917 1.00 93.44 94 LEU A O 1
ATOM 734 N N . SER A 1 95 ? -9.314 -3.492 4.990 1.00 92.81 95 SER A N 1
ATOM 735 C CA . SER A 1 95 ? -10.019 -2.764 3.931 1.00 92.81 95 SER A CA 1
ATOM 736 C C . SER A 1 95 ? -9.454 -3.111 2.564 1.00 92.81 95 SER A C 1
ATOM 738 O O . SER A 1 95 ? -10.169 -3.509 1.642 1.00 92.81 95 SER A O 1
ATOM 740 N N . LYS A 1 96 ? -8.140 -2.934 2.441 1.00 94.88 96 LYS A N 1
ATOM 741 C CA . LYS A 1 96 ? -7.372 -3.222 1.242 1.00 94.88 96 LYS A CA 1
ATOM 742 C C . LYS A 1 96 ? -5.906 -3.402 1.598 1.00 94.88 96 LYS A C 1
ATOM 744 O O . LYS A 1 96 ? -5.404 -2.758 2.522 1.00 94.88 96 LYS A O 1
ATOM 749 N N . LEU A 1 97 ? -5.238 -4.225 0.812 1.00 96.19 97 LEU A N 1
ATOM 750 C CA . LEU A 1 97 ? -3.794 -4.328 0.749 1.00 96.19 97 LEU A CA 1
ATOM 751 C C . LEU A 1 97 ? -3.331 -3.610 -0.519 1.00 96.19 97 LEU A C 1
ATOM 753 O O . LEU A 1 97 ? -3.893 -3.817 -1.593 1.00 96.19 97 LEU A O 1
ATOM 757 N N . VAL A 1 98 ? -2.339 -2.739 -0.399 1.00 96.31 98 VAL A N 1
ATOM 758 C CA . VAL A 1 98 ? -1.693 -2.090 -1.540 1.00 96.31 98 VAL A CA 1
ATOM 759 C C . VAL A 1 98 ? -0.282 -2.637 -1.643 1.00 96.31 98 VAL A C 1
ATOM 761 O O . VAL A 1 98 ? 0.482 -2.555 -0.683 1.00 96.31 98 VAL A O 1
ATOM 764 N N . LEU A 1 99 ? 0.036 -3.184 -2.809 1.00 95.44 99 LEU A N 1
ATOM 765 C CA . LEU A 1 99 ? 1.375 -3.618 -3.170 1.00 95.44 99 LEU A CA 1
ATOM 766 C C . LEU A 1 99 ? 1.969 -2.577 -4.102 1.00 95.44 99 LEU A C 1
ATOM 768 O O . LEU A 1 99 ? 1.325 -2.197 -5.081 1.00 95.44 99 LEU A O 1
ATOM 772 N N . ASN A 1 100 ? 3.173 -2.112 -3.798 1.00 95.19 100 AS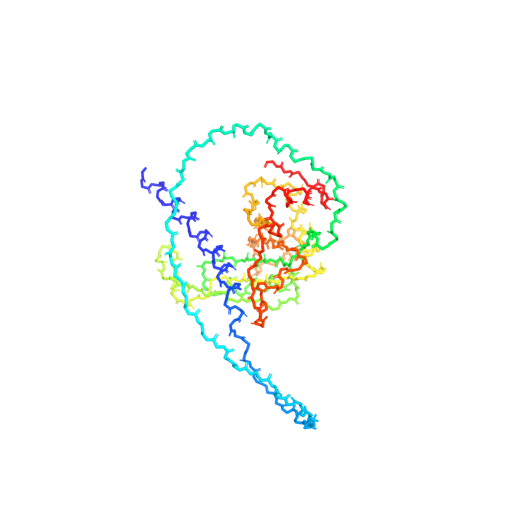N A N 1
ATOM 773 C CA . ASN A 1 100 ? 3.848 -1.098 -4.592 1.00 95.19 100 ASN A CA 1
ATOM 774 C C . ASN A 1 100 ? 5.281 -1.522 -4.920 1.00 95.19 100 ASN A C 1
ATOM 776 O O . ASN A 1 100 ? 6.029 -1.929 -4.032 1.00 95.19 100 ASN A O 1
ATOM 780 N N . ILE A 1 101 ? 5.660 -1.368 -6.188 1.00 95.50 101 ILE A N 1
ATOM 781 C CA . ILE A 1 101 ? 7.035 -1.509 -6.667 1.00 95.50 101 ILE A CA 1
ATOM 782 C C . ILE A 1 101 ? 7.451 -0.192 -7.313 1.00 95.50 101 ILE A C 1
ATOM 784 O O . ILE A 1 101 ? 6.864 0.252 -8.304 1.00 95.50 101 ILE A O 1
ATOM 788 N N . SER A 1 102 ? 8.488 0.427 -6.753 1.00 92.88 102 SER A N 1
ATOM 789 C CA . SER A 1 102 ? 9.068 1.671 -7.259 1.00 92.88 102 SER A CA 1
ATOM 790 C C . SER A 1 102 ? 10.446 1.390 -7.846 1.00 92.88 102 SER A C 1
ATOM 792 O O . SER A 1 102 ? 11.387 1.153 -7.094 1.00 92.88 102 SER A O 1
ATOM 794 N N . VAL A 1 103 ? 10.573 1.435 -9.174 1.00 91.38 103 VAL A N 1
ATOM 795 C CA . VAL A 1 103 ? 11.851 1.159 -9.857 1.00 91.38 103 VAL A CA 1
ATOM 796 C C . VAL A 1 103 ? 12.669 2.441 -10.049 1.00 91.38 103 VAL A C 1
ATOM 798 O O . VAL A 1 103 ? 13.889 2.416 -9.943 1.00 91.38 103 VAL A O 1
ATOM 801 N N . GLY A 1 104 ? 12.005 3.585 -10.254 1.00 89.12 104 GLY A N 1
ATOM 802 C CA . GLY A 1 104 ? 12.687 4.879 -10.415 1.00 89.12 104 GLY A CA 1
ATOM 803 C C . GLY A 1 104 ? 13.044 5.236 -11.861 1.00 89.12 104 GLY A C 1
ATOM 804 O O . GLY A 1 104 ? 13.560 6.322 -12.090 1.00 89.12 104 GLY A O 1
ATOM 805 N N . GLU A 1 105 ? 12.733 4.367 -12.822 1.00 89.88 105 GLU A N 1
ATOM 806 C CA . GLU A 1 105 ? 13.060 4.528 -14.242 1.00 89.88 105 GLU A CA 1
ATOM 807 C C . GLU A 1 105 ? 11.917 4.031 -15.139 1.00 89.88 105 GLU A C 1
ATOM 809 O O . GLU A 1 105 ? 11.125 3.170 -14.738 1.00 89.88 105 GLU A O 1
ATOM 814 N N . SER A 1 106 ? 11.855 4.552 -16.365 1.00 89.06 106 SER A N 1
ATOM 815 C CA . SER A 1 106 ? 11.030 3.972 -17.428 1.00 89.06 106 SER A CA 1
ATOM 816 C C . SER A 1 106 ? 11.718 2.805 -18.121 1.00 89.06 106 SER A C 1
ATOM 818 O O . SER A 1 106 ? 12.942 2.718 -18.163 1.00 89.06 106 SER A O 1
ATOM 820 N N . GLY A 1 107 ? 10.913 1.964 -18.772 1.00 90.06 107 GLY A N 1
ATOM 821 C CA . GLY A 1 107 ? 11.385 0.956 -19.721 1.00 90.06 107 GLY A CA 1
ATOM 822 C C . GLY A 1 107 ? 11.085 -0.468 -19.273 1.00 90.06 107 GLY A C 1
ATOM 823 O O . GLY A 1 107 ? 10.085 -0.728 -18.598 1.00 90.06 107 GLY A O 1
ATOM 824 N N . ASP A 1 108 ? 11.962 -1.394 -19.654 1.00 92.31 108 ASP A N 1
ATOM 825 C CA . ASP A 1 108 ? 11.724 -2.833 -19.509 1.00 92.31 108 ASP A CA 1
ATOM 826 C C . ASP A 1 108 ? 11.695 -3.303 -18.058 1.00 92.31 108 ASP A C 1
ATOM 828 O O . ASP A 1 108 ? 10.983 -4.248 -17.723 1.00 92.31 108 ASP A O 1
ATOM 832 N N . ARG A 1 109 ? 12.439 -2.648 -17.158 1.00 92.38 109 ARG A N 1
ATOM 833 C CA . ARG A 1 109 ? 12.382 -3.007 -15.735 1.00 92.38 109 ARG A CA 1
ATOM 834 C C . ARG A 1 109 ? 10.990 -2.759 -15.152 1.00 92.38 109 ARG A C 1
ATOM 836 O O . ARG A 1 109 ? 10.528 -3.538 -14.324 1.00 92.38 109 ARG A O 1
ATOM 843 N N . LEU A 1 110 ? 10.292 -1.725 -15.622 1.00 93.75 110 LEU A N 1
ATOM 844 C CA . LEU A 1 110 ? 8.935 -1.421 -15.178 1.00 93.75 110 LEU A CA 1
ATOM 845 C C . LEU A 1 110 ? 7.920 -2.448 -15.695 1.00 93.75 110 LEU A C 1
ATOM 847 O O . LEU A 1 110 ? 7.021 -2.855 -14.959 1.00 93.75 110 LEU A O 1
ATOM 851 N N . THR A 1 111 ? 8.065 -2.892 -16.945 1.00 93.94 111 THR A N 1
ATOM 852 C CA . THR A 1 111 ? 7.172 -3.902 -17.535 1.00 93.94 111 THR A CA 1
ATOM 853 C C . THR A 1 111 ? 7.388 -5.281 -16.910 1.00 93.94 111 THR A C 1
ATOM 855 O O . THR A 1 111 ? 6.423 -6.008 -16.686 1.00 93.94 111 THR A O 1
ATOM 858 N N . ARG A 1 112 ? 8.627 -5.630 -16.542 1.00 93.88 112 ARG A N 1
ATOM 859 C CA . ARG A 1 112 ? 8.942 -6.845 -15.768 1.00 93.88 112 ARG A CA 1
ATOM 860 C C . ARG A 1 112 ? 8.342 -6.800 -14.365 1.00 93.88 112 ARG A C 1
ATOM 862 O O . ARG A 1 112 ? 7.686 -7.756 -13.966 1.00 93.88 112 ARG A O 1
ATOM 869 N N . ALA A 1 113 ? 8.485 -5.681 -13.652 1.00 94.19 113 ALA A N 1
ATOM 870 C CA . ALA A 1 113 ? 7.863 -5.497 -12.340 1.00 94.19 113 A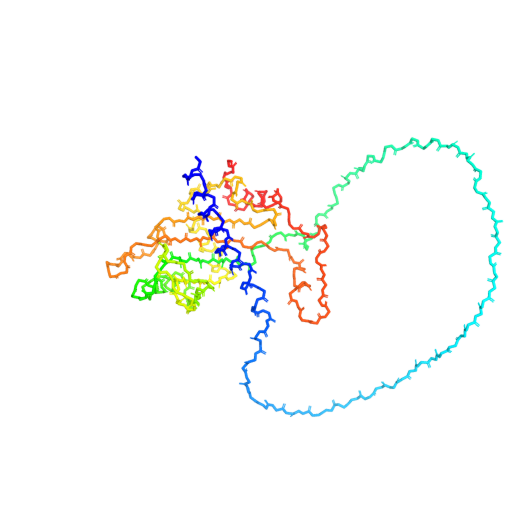LA A CA 1
ATOM 871 C C . ALA A 1 113 ? 6.328 -5.622 -12.395 1.00 94.19 113 ALA A C 1
ATOM 873 O O . ALA A 1 113 ? 5.716 -6.188 -11.489 1.00 94.19 113 ALA A O 1
ATOM 874 N N . ALA A 1 114 ? 5.700 -5.148 -13.477 1.00 94.69 114 ALA A N 1
ATOM 875 C CA . ALA A 1 114 ? 4.269 -5.337 -13.697 1.00 94.69 114 ALA A CA 1
ATOM 876 C C . ALA A 1 114 ? 3.887 -6.821 -13.815 1.00 94.69 114 ALA A C 1
ATOM 878 O O . ALA A 1 114 ? 2.929 -7.245 -13.173 1.00 94.69 114 ALA A O 1
ATOM 879 N N . LYS A 1 115 ? 4.672 -7.625 -14.545 1.00 93.31 115 LYS A N 1
ATOM 880 C CA . LYS A 1 115 ? 4.447 -9.077 -14.658 1.00 93.31 115 LYS A CA 1
ATOM 881 C C . LYS A 1 115 ? 4.541 -9.791 -13.307 1.00 93.31 115 LYS A C 1
ATOM 883 O O . LYS A 1 115 ? 3.719 -10.656 -13.030 1.00 93.31 115 LYS A O 1
ATOM 888 N N . VAL A 1 116 ? 5.480 -9.400 -12.440 1.00 93.62 116 VAL A N 1
ATOM 889 C CA . VAL A 1 116 ? 5.593 -9.962 -11.075 1.00 93.62 116 VAL A CA 1
ATOM 890 C C . VAL A 1 116 ? 4.337 -9.683 -10.256 1.00 93.62 116 VAL A C 1
ATOM 892 O O . VAL A 1 116 ? 3.795 -10.574 -9.604 1.00 93.62 116 VAL A O 1
ATOM 895 N N . LEU A 1 117 ? 3.846 -8.443 -10.296 1.00 93.50 117 LEU A N 1
ATOM 896 C CA . LEU A 1 117 ? 2.632 -8.062 -9.576 1.00 93.50 117 LEU A CA 1
ATOM 897 C C . LEU A 1 117 ? 1.392 -8.778 -10.115 1.00 93.50 117 LEU A C 1
ATOM 899 O O . LEU A 1 117 ? 0.512 -9.146 -9.335 1.00 93.50 117 LEU A O 1
ATOM 903 N N . GLU A 1 118 ? 1.330 -8.995 -11.425 1.00 93.88 118 GLU A N 1
ATOM 904 C CA . GLU A 1 118 ? 0.264 -9.753 -12.073 1.00 93.88 118 GLU A CA 1
ATOM 905 C C . GLU A 1 118 ? 0.290 -11.227 -11.652 1.00 93.88 118 GLU A C 1
ATOM 907 O O . GLU A 1 118 ? -0.743 -11.753 -11.247 1.00 93.88 118 GLU A O 1
ATOM 912 N N . GLN A 1 119 ? 1.464 -11.865 -11.626 1.00 92.25 119 GLN A N 1
ATOM 913 C CA . GLN A 1 119 ? 1.629 -13.239 -11.137 1.00 92.25 119 GLN A CA 1
ATOM 914 C C . GLN A 1 119 ? 1.239 -13.385 -9.660 1.00 92.25 119 GLN A C 1
ATOM 916 O O . GLN A 1 119 ? 0.601 -14.366 -9.284 1.00 92.25 119 GLN A O 1
ATOM 921 N N . LEU A 1 120 ? 1.586 -12.406 -8.818 1.00 92.19 120 LEU A N 1
ATOM 922 C CA . LEU A 1 120 ? 1.278 -12.451 -7.388 1.00 92.19 120 LEU A CA 1
ATOM 923 C C . LEU A 1 120 ? -0.216 -12.245 -7.095 1.00 92.19 120 LEU A C 1
ATOM 925 O O . LEU A 1 120 ? -0.773 -12.884 -6.206 1.00 92.19 120 LEU A O 1
ATOM 929 N N . SER A 1 121 ? -0.858 -11.304 -7.792 1.00 91.56 121 SER A N 1
ATOM 930 C CA . SER A 1 121 ? -2.216 -10.841 -7.466 1.00 91.56 121 SER A CA 1
ATOM 931 C C . SER A 1 121 ? -3.316 -11.415 -8.365 1.00 91.56 121 SER A C 1
ATOM 933 O O . SER A 1 121 ? -4.494 -11.422 -7.980 1.00 91.56 121 SER A O 1
ATOM 935 N N . GLY A 1 122 ? -2.955 -11.870 -9.567 1.00 91.56 122 GLY A N 1
ATOM 936 C CA . GLY A 1 122 ? -3.881 -12.232 -10.638 1.00 91.56 122 GLY A CA 1
ATOM 937 C C . GLY A 1 122 ? -4.710 -11.049 -11.147 1.00 91.56 122 GLY A C 1
ATOM 938 O O . GLY A 1 122 ? -5.838 -11.249 -11.589 1.00 91.56 122 GLY A O 1
ATOM 939 N N . GLN A 1 123 ? -4.217 -9.817 -10.991 1.00 93.81 123 GLN A N 1
ATOM 940 C CA . GLN A 1 123 ? -4.880 -8.590 -11.432 1.00 93.81 123 GLN A CA 1
ATOM 941 C C . GLN A 1 123 ? -3.947 -7.773 -12.320 1.00 93.81 123 GLN A C 1
ATOM 943 O O . GLN A 1 123 ? -2.736 -7.741 -12.100 1.00 93.81 123 GLN A O 1
ATOM 948 N N . THR A 1 124 ? -4.525 -7.050 -13.277 1.00 94.75 124 THR A N 1
ATOM 949 C CA . THR A 1 124 ? -3.777 -6.120 -14.124 1.00 94.75 124 THR A CA 1
ATOM 950 C C . THR A 1 124 ? -3.299 -4.925 -13.295 1.00 94.75 124 THR A C 1
ATOM 952 O O . THR A 1 124 ? -4.134 -4.217 -12.717 1.00 94.75 124 THR A O 1
ATOM 955 N N . PRO A 1 125 ? -1.987 -4.665 -13.219 1.00 96.31 125 PRO A N 1
ATOM 956 C CA . PRO A 1 125 ? -1.467 -3.621 -12.356 1.00 96.31 125 PRO A CA 1
ATOM 957 C C . PRO A 1 125 ? -1.567 -2.221 -12.975 1.00 96.31 125 PRO A C 1
ATOM 959 O O . PRO A 1 125 ? -1.577 -2.047 -14.195 1.00 96.31 125 PRO A O 1
ATOM 962 N N . VAL A 1 126 ? -1.594 -1.196 -12.119 1.00 95.94 126 VAL A N 1
ATOM 963 C CA . VAL A 1 126 ? -1.719 0.207 -12.532 1.00 95.94 126 VAL A CA 1
ATOM 964 C C . VAL A 1 126 ? -0.356 0.895 -12.511 1.00 95.94 126 VAL A C 1
ATOM 966 O O . VAL A 1 126 ? 0.374 0.862 -11.516 1.00 95.94 126 VAL A O 1
ATOM 969 N N . TYR A 1 127 ? -0.032 1.568 -13.616 1.00 95.75 127 TYR A N 1
ATOM 970 C CA . TYR A 1 127 ? 1.190 2.358 -13.760 1.00 95.75 127 TYR A CA 1
ATOM 971 C C . TYR A 1 127 ? 1.016 3.765 -13.186 1.00 95.75 127 TYR A C 1
ATOM 973 O O . TYR A 1 127 ? 0.142 4.526 -13.605 1.00 95.75 127 TYR A O 1
ATOM 981 N N . SER A 1 128 ? 1.919 4.143 -12.292 1.00 94.12 128 SER A N 1
ATOM 982 C CA . SER A 1 128 ? 1.980 5.468 -11.683 1.00 94.12 128 SER A CA 1
ATOM 983 C C . SER A 1 128 ? 2.971 6.367 -12.415 1.00 94.12 128 SER A C 1
ATOM 985 O O . SER A 1 128 ? 4.087 5.963 -12.759 1.00 94.12 128 SER A O 1
ATOM 987 N N . LYS A 1 129 ? 2.551 7.616 -12.639 1.00 94.31 129 LYS A N 1
ATOM 988 C CA . LYS A 1 129 ? 3.337 8.645 -13.328 1.00 94.31 129 LYS A CA 1
ATOM 989 C C . LYS A 1 129 ? 4.060 9.568 -12.345 1.00 94.31 129 LYS A C 1
ATOM 991 O O . LYS A 1 129 ? 3.569 9.847 -11.252 1.00 94.31 129 LYS A O 1
ATOM 996 N N . ALA A 1 130 ? 5.189 10.113 -12.777 1.00 95.12 130 ALA A N 1
ATOM 997 C CA . ALA A 1 130 ? 5.943 11.137 -12.076 1.00 95.12 130 ALA A CA 1
ATOM 998 C C . ALA A 1 130 ? 5.161 12.449 -11.989 1.00 95.12 130 ALA A C 1
ATOM 1000 O O . ALA A 1 130 ? 4.741 12.993 -13.013 1.00 95.12 130 ALA A O 1
ATOM 1001 N N . ARG A 1 131 ? 5.057 13.028 -10.789 1.00 92.25 131 ARG A N 1
ATOM 1002 C CA . ARG A 1 131 ? 4.493 14.380 -10.618 1.00 92.25 131 ARG A CA 1
ATOM 1003 C C . ARG A 1 131 ? 5.490 15.496 -10.928 1.00 92.25 131 ARG A C 1
ATOM 1005 O O . ARG A 1 131 ? 5.092 16.552 -11.408 1.00 92.25 131 ARG A O 1
ATOM 1012 N N . TYR A 1 132 ? 6.776 15.276 -10.659 1.00 93.44 132 TYR A N 1
ATOM 1013 C CA . TYR A 1 132 ? 7.821 16.296 -10.762 1.00 93.44 132 TYR A CA 1
ATOM 1014 C C . TYR A 1 132 ? 9.036 15.774 -11.526 1.00 93.44 132 TYR A C 1
ATOM 1016 O O . TYR A 1 132 ? 9.285 14.574 -11.556 1.00 93.44 132 TYR A O 1
ATOM 1024 N N . THR A 1 133 ? 9.799 16.695 -12.117 1.00 94.19 133 THR A N 1
ATOM 1025 C CA . THR A 1 133 ? 11.089 16.391 -12.747 1.00 94.19 133 THR A CA 1
ATOM 1026 C C . THR A 1 133 ? 12.156 16.550 -11.679 1.00 94.19 133 THR A C 1
ATOM 1028 O O . THR A 1 133 ? 12.268 17.627 -11.092 1.00 94.19 133 THR A O 1
ATOM 1031 N N . VAL A 1 134 ? 12.946 15.508 -11.439 1.00 93.44 134 VAL A N 1
ATOM 1032 C CA . VAL A 1 134 ? 14.050 15.543 -10.476 1.00 93.44 134 VAL A CA 1
ATOM 1033 C C . VAL A 1 134 ? 15.291 14.963 -11.137 1.00 93.44 134 VAL A C 1
ATOM 1035 O O . VAL A 1 134 ? 15.398 13.753 -11.324 1.00 93.44 134 VAL A O 1
ATOM 1038 N N . ARG A 1 135 ? 16.248 15.841 -11.470 1.00 93.56 135 ARG A N 1
ATOM 1039 C CA . ARG A 1 135 ? 17.473 15.469 -12.202 1.00 93.56 135 ARG A CA 1
ATOM 1040 C C . ARG A 1 135 ? 18.322 14.442 -11.451 1.00 93.56 135 ARG A C 1
ATOM 1042 O O . ARG A 1 135 ? 18.859 13.545 -12.081 1.00 93.56 135 ARG A O 1
ATOM 1049 N N . THR A 1 136 ? 18.385 14.524 -10.121 1.00 95.06 136 THR A N 1
ATOM 1050 C CA . THR A 1 136 ? 19.154 13.589 -9.277 1.00 95.06 136 THR A CA 1
ATOM 1051 C C . THR A 1 136 ? 18.695 12.138 -9.410 1.00 95.06 136 THR A C 1
ATOM 1053 O O . THR A 1 136 ? 19.505 11.233 -9.269 1.00 95.06 136 THR A O 1
ATOM 1056 N N . PHE A 1 137 ? 17.409 11.917 -9.685 1.00 89.00 137 PHE A N 1
ATOM 1057 C CA . PHE A 1 137 ? 16.845 10.581 -9.871 1.00 89.00 137 PHE A CA 1
ATOM 1058 C C . PHE A 1 137 ? 16.674 10.213 -11.351 1.00 89.00 137 PHE A C 1
ATOM 1060 O O . PHE A 1 137 ? 16.145 9.153 -11.641 1.00 89.00 137 PHE A O 1
ATOM 1067 N N . GLY A 1 138 ? 17.072 11.085 -12.285 1.00 90.44 138 GLY A N 1
ATOM 1068 C CA . GLY A 1 138 ? 16.881 10.855 -13.722 1.00 90.44 138 GLY A CA 1
ATOM 1069 C C . GLY A 1 138 ? 15.426 10.939 -14.198 1.00 90.44 138 GLY A C 1
ATOM 1070 O O . GLY A 1 138 ? 15.144 10.601 -15.339 1.00 90.44 138 GLY A O 1
ATOM 1071 N N . ILE A 1 139 ? 14.508 11.421 -13.358 1.00 93.94 139 ILE A N 1
ATOM 1072 C CA . ILE A 1 139 ? 13.063 11.369 -13.607 1.00 93.94 139 ILE A CA 1
ATOM 1073 C C . ILE A 1 139 ? 12.563 12.636 -14.305 1.00 93.94 139 ILE A C 1
ATOM 1075 O O . ILE A 1 139 ? 12.833 13.755 -13.843 1.00 93.94 139 ILE A O 1
ATOM 1079 N N . ARG A 1 140 ? 11.733 12.471 -15.342 1.00 93.19 140 ARG A N 1
ATOM 1080 C CA . ARG A 1 140 ? 10.971 13.552 -15.989 1.00 93.19 140 ARG A CA 1
ATOM 1081 C C . ARG A 1 140 ? 9.495 13.536 -15.575 1.00 93.19 140 ARG A C 1
ATOM 1083 O O . ARG A 1 140 ? 8.950 12.518 -15.168 1.00 93.19 140 ARG A O 1
ATOM 1090 N N . ARG A 1 141 ? 8.816 14.688 -15.662 1.00 94.19 141 ARG A N 1
ATOM 1091 C CA . ARG A 1 141 ? 7.361 14.792 -15.415 1.00 94.19 141 ARG A CA 1
ATOM 1092 C C . ARG A 1 141 ? 6.571 13.868 -16.343 1.00 94.19 141 ARG A C 1
ATOM 1094 O O . ARG A 1 141 ? 6.900 13.751 -17.518 1.00 94.19 141 ARG A O 1
ATOM 1101 N N . ASN A 1 142 ? 5.489 13.291 -15.816 1.00 93.19 142 ASN A N 1
ATOM 1102 C CA . ASN A 1 142 ? 4.556 12.390 -16.507 1.00 93.19 142 ASN A CA 1
ATOM 1103 C C . ASN A 1 142 ? 5.150 11.068 -17.012 1.00 93.19 142 ASN A C 1
ATOM 1105 O O . ASN A 1 142 ? 4.454 10.286 -17.659 1.00 93.19 142 ASN A O 1
ATOM 1109 N N . GLU A 1 143 ? 6.400 10.796 -16.669 1.00 93.44 143 GLU A N 1
ATOM 1110 C CA . GLU A 1 143 ? 7.072 9.541 -16.942 1.00 93.44 143 GLU A CA 1
ATOM 1111 C C . GLU A 1 143 ? 6.523 8.417 -16.048 1.00 93.44 143 GLU A C 1
ATOM 1113 O O . GLU A 1 143 ? 6.147 8.675 -14.905 1.00 93.44 143 GLU A O 1
ATOM 1118 N N . LYS A 1 144 ? 6.434 7.175 -16.538 1.00 94.88 144 LYS A N 1
ATOM 1119 C CA . LYS A 1 144 ? 5.957 6.041 -15.726 1.00 94.88 144 LYS A CA 1
ATOM 1120 C C . LYS A 1 144 ? 7.112 5.508 -14.876 1.00 94.88 144 LYS A C 1
ATOM 1122 O O . LYS A 1 144 ? 8.157 5.193 -15.422 1.00 94.88 144 LYS A O 1
ATOM 1127 N N . ILE A 1 145 ? 6.919 5.396 -13.562 1.00 94.56 145 ILE A N 1
ATOM 1128 C CA . ILE A 1 145 ? 8.024 5.101 -12.621 1.00 94.56 145 ILE A CA 1
ATOM 1129 C C . ILE A 1 145 ? 7.748 3.899 -11.732 1.00 94.56 145 ILE A C 1
ATOM 1131 O O . ILE A 1 145 ? 8.666 3.169 -11.348 1.00 94.56 145 ILE A O 1
ATOM 1135 N N . SER A 1 146 ? 6.495 3.746 -11.320 1.00 95.12 146 SER A N 1
ATOM 1136 C CA . SER A 1 146 ? 6.107 2.716 -10.372 1.00 95.12 146 SER A CA 1
ATOM 1137 C C . SER A 1 146 ? 4.873 1.983 -10.844 1.00 95.12 146 SER A C 1
ATOM 1139 O O . SER A 1 146 ? 4.099 2.465 -11.678 1.00 95.12 146 SER A O 1
ATOM 1141 N N . VAL A 1 147 ? 4.720 0.786 -10.302 1.00 95.94 147 VAL A N 1
ATOM 1142 C CA . VAL A 1 147 ? 3.588 -0.087 -10.552 1.00 95.94 147 VAL A CA 1
ATOM 1143 C C . VAL A 1 147 ? 2.998 -0.464 -9.207 1.00 95.94 147 VAL A C 1
ATOM 1145 O O . VAL A 1 147 ? 3.726 -0.787 -8.267 1.00 95.94 147 VAL A O 1
ATOM 1148 N N . HIS A 1 148 ? 1.676 -0.406 -9.107 1.00 95.75 148 HIS A N 1
ATOM 1149 C CA . HIS A 1 148 ? 0.983 -0.794 -7.893 1.00 95.75 148 HIS A CA 1
ATOM 1150 C C . HIS A 1 148 ? -0.281 -1.588 -8.199 1.00 95.75 148 HIS A C 1
ATOM 1152 O O . HIS A 1 148 ? -0.894 -1.456 -9.261 1.00 95.75 148 HIS A O 1
ATOM 1158 N N . VAL A 1 149 ? -0.670 -2.414 -7.234 1.00 96.44 149 VAL A N 1
ATOM 1159 C CA . VAL A 1 149 ? -1.915 -3.181 -7.250 1.00 96.44 149 VAL A CA 1
ATOM 1160 C C . VAL A 1 149 ? -2.632 -2.956 -5.932 1.00 96.44 149 VAL A C 1
ATOM 1162 O O . VAL A 1 149 ? -2.012 -2.930 -4.867 1.00 96.44 149 VAL A O 1
ATOM 1165 N N . THR A 1 150 ? -3.955 -2.816 -5.991 1.00 96.38 150 THR A N 1
ATOM 1166 C CA . THR A 1 150 ? -4.791 -2.820 -4.790 1.00 96.38 150 THR A CA 1
ATOM 1167 C C . THR A 1 150 ? -5.611 -4.097 -4.737 1.00 96.38 150 THR A C 1
ATOM 1169 O O . THR A 1 150 ? -6.369 -4.394 -5.651 1.00 96.38 150 THR A O 1
ATOM 1172 N N . ILE A 1 151 ? -5.469 -4.847 -3.651 1.00 95.81 151 ILE A N 1
ATOM 1173 C CA . ILE A 1 151 ? -6.095 -6.150 -3.443 1.00 95.81 151 ILE A CA 1
ATOM 1174 C C . ILE A 1 151 ? -7.067 -6.021 -2.272 1.00 95.81 151 ILE A C 1
ATOM 1176 O O . ILE A 1 151 ? -6.795 -5.329 -1.287 1.00 95.81 151 ILE A O 1
ATOM 1180 N N . ARG A 1 152 ? -8.233 -6.656 -2.380 1.00 94.88 152 ARG A N 1
ATOM 1181 C CA . ARG A 1 152 ? -9.272 -6.671 -1.341 1.00 94.88 152 ARG A CA 1
ATOM 1182 C C . ARG A 1 152 ? -9.817 -8.088 -1.171 1.00 94.88 152 ARG A C 1
ATOM 1184 O O . ARG A 1 152 ? -9.656 -8.917 -2.062 1.00 94.88 152 ARG A O 1
ATOM 1191 N N . GLY A 1 153 ? -10.495 -8.338 -0.054 1.00 92.56 153 GLY A N 1
ATOM 1192 C CA . GLY A 1 153 ? -11.113 -9.637 0.235 1.00 92.56 153 GLY A CA 1
ATOM 1193 C C . GLY A 1 153 ? -10.096 -10.721 0.601 1.00 92.56 153 GLY A C 1
ATOM 1194 O O . GLY A 1 153 ? -9.011 -10.402 1.079 1.00 92.56 153 GLY A O 1
ATOM 1195 N N . ALA A 1 154 ? -10.450 -11.986 0.354 1.00 94.06 154 ALA A N 1
ATOM 1196 C CA . ALA A 1 154 ? -9.667 -13.160 0.765 1.00 94.06 154 ALA A CA 1
ATOM 1197 C C . ALA A 1 154 ? -8.230 -13.158 0.216 1.00 94.06 154 ALA A C 1
ATOM 1199 O O . ALA A 1 154 ? -7.280 -13.323 0.975 1.00 94.06 154 ALA A O 1
ATOM 1200 N N . LYS A 1 155 ? -8.053 -12.810 -1.069 1.00 93.31 155 LYS A N 1
ATOM 1201 C CA . LYS A 1 155 ? -6.725 -12.696 -1.702 1.00 93.31 155 LYS A CA 1
ATOM 1202 C C . LYS A 1 155 ? -5.778 -11.755 -0.949 1.00 93.31 155 LYS A C 1
ATOM 1204 O O . LYS A 1 155 ? -4.570 -11.963 -0.938 1.00 93.31 155 LYS A O 1
ATOM 1209 N N . ALA A 1 156 ? -6.312 -10.691 -0.341 1.00 94.69 156 ALA A N 1
ATOM 1210 C CA . ALA A 1 156 ? -5.497 -9.753 0.423 1.00 94.69 156 ALA A CA 1
ATOM 1211 C C . ALA A 1 156 ? -5.000 -10.366 1.738 1.00 94.69 156 ALA A C 1
ATOM 1213 O O . ALA A 1 156 ? -3.903 -10.027 2.169 1.00 94.69 156 ALA A O 1
ATOM 1214 N N . GLU A 1 157 ? -5.786 -11.240 2.369 1.00 94.00 157 GLU A N 1
ATOM 1215 C CA . GLU A 1 157 ? -5.392 -11.923 3.604 1.00 94.00 157 GLU A CA 1
ATOM 1216 C C . GLU A 1 157 ? -4.316 -12.974 3.324 1.00 94.00 157 GLU A C 1
ATOM 1218 O O . GLU A 1 157 ? -3.292 -12.967 3.996 1.00 94.00 157 GLU A O 1
ATOM 1223 N N . GLU A 1 158 ? -4.478 -13.768 2.262 1.00 93.94 158 GLU A N 1
ATOM 1224 C CA . GLU A 1 158 ? -3.489 -14.767 1.832 1.00 93.94 158 GLU A CA 1
ATOM 1225 C C . GLU A 1 158 ? -2.125 -14.134 1.519 1.00 93.94 158 GLU A C 1
ATOM 1227 O O . GLU A 1 158 ? -1.080 -14.592 1.977 1.00 93.94 158 GLU A O 1
ATOM 1232 N N . ILE A 1 159 ? -2.118 -13.048 0.739 1.00 94.00 159 ILE A N 1
ATOM 1233 C CA . ILE A 1 159 ? -0.878 -12.360 0.359 1.00 94.00 159 ILE A CA 1
ATOM 1234 C C . ILE A 1 159 ? -0.258 -11.641 1.562 1.00 94.00 159 ILE A C 1
ATOM 1236 O O . ILE A 1 159 ? 0.967 -11.585 1.685 1.00 94.00 159 ILE A O 1
ATOM 1240 N N . LEU A 1 160 ? -1.084 -11.100 2.462 1.00 94.12 160 LEU A N 1
ATOM 1241 C CA . LEU A 1 160 ? -0.600 -10.500 3.699 1.00 94.12 160 LEU A CA 1
ATOM 1242 C C . LEU A 1 160 ? 0.058 -11.551 4.597 1.00 94.12 160 LEU A C 1
ATOM 1244 O O . LEU A 1 160 ? 1.139 -11.291 5.112 1.00 94.12 160 LEU A O 1
ATOM 1248 N N . GLU A 1 161 ? -0.546 -12.726 4.750 1.00 93.50 161 GLU A N 1
ATOM 1249 C CA . GLU A 1 161 ? 0.017 -13.824 5.534 1.00 93.50 161 GLU A CA 1
ATOM 1250 C C . GLU A 1 161 ? 1.360 -14.291 4.965 1.00 93.50 161 GLU A C 1
ATOM 1252 O O . GLU A 1 161 ? 2.337 -14.394 5.708 1.00 93.50 161 GLU A O 1
ATOM 1257 N N . ARG A 1 162 ? 1.459 -14.450 3.636 1.00 93.50 162 ARG A N 1
ATOM 1258 C CA . ARG A 1 162 ? 2.739 -14.731 2.965 1.00 93.50 162 ARG A CA 1
ATOM 1259 C C . ARG A 1 162 ? 3.780 -13.659 3.273 1.00 93.50 162 ARG A C 1
ATOM 1261 O O . ARG A 1 162 ? 4.894 -13.994 3.649 1.00 93.50 162 ARG A O 1
ATOM 1268 N N . GLY A 1 163 ? 3.420 -12.379 3.173 1.00 93.19 163 GLY A N 1
ATOM 1269 C CA . GLY A 1 163 ? 4.340 -11.275 3.458 1.00 93.19 163 GLY A CA 1
ATOM 1270 C C . GLY A 1 163 ? 4.775 -11.193 4.926 1.00 93.19 163 GLY A C 1
ATOM 1271 O O . GLY A 1 163 ? 5.933 -10.887 5.206 1.00 93.19 163 GLY A O 1
ATOM 1272 N N . LEU A 1 164 ? 3.873 -11.487 5.865 1.00 93.31 164 LEU A N 1
ATOM 1273 C CA . LEU A 1 164 ? 4.183 -11.517 7.296 1.00 93.31 164 LEU A CA 1
ATOM 1274 C C . LEU A 1 164 ? 5.082 -12.697 7.664 1.00 93.31 164 LEU A C 1
ATOM 1276 O O . LEU A 1 164 ? 5.964 -12.526 8.503 1.00 93.31 164 LEU A O 1
ATOM 1280 N N . LYS A 1 165 ? 4.936 -13.841 6.986 1.00 93.19 165 LYS A N 1
ATOM 1281 C CA . LYS A 1 165 ? 5.829 -14.994 7.145 1.00 93.19 165 LYS A CA 1
ATOM 1282 C C . LYS A 1 165 ? 7.282 -14.646 6.809 1.00 93.19 165 LYS A C 1
ATOM 1284 O O . LYS A 1 165 ? 8.174 -15.018 7.560 1.00 93.19 165 LYS A O 1
ATOM 1289 N N . VAL A 1 166 ? 7.519 -13.858 5.755 1.00 93.50 166 VAL A N 1
ATOM 1290 C CA . VAL A 1 166 ? 8.870 -13.368 5.391 1.00 93.50 166 VAL A CA 1
ATOM 1291 C C . VAL A 1 166 ? 9.466 -12.454 6.469 1.00 93.50 166 VAL A C 1
ATOM 1293 O O . VAL A 1 166 ? 10.680 -12.337 6.606 1.00 93.50 166 VAL A O 1
ATOM 1296 N N . LYS A 1 167 ? 8.617 -11.775 7.246 1.00 91.56 167 LYS A N 1
ATOM 1297 C CA . LYS A 1 167 ? 9.027 -10.939 8.383 1.00 91.56 167 LYS A CA 1
ATOM 1298 C C . LYS A 1 167 ? 8.969 -11.663 9.723 1.00 91.56 167 LYS A C 1
ATOM 1300 O O . LYS A 1 167 ? 9.086 -10.997 10.746 1.00 91.56 167 LYS A O 1
ATOM 1305 N N . GLU A 1 168 ? 8.762 -12.980 9.719 1.00 93.06 168 GLU A N 1
ATOM 1306 C CA . GLU A 1 168 ? 8.662 -13.801 10.932 1.00 93.06 168 GLU A CA 1
ATOM 1307 C C . GLU A 1 168 ? 7.598 -13.271 11.912 1.00 93.06 168 GLU A C 1
ATOM 1309 O O . GLU A 1 168 ? 7.721 -13.390 13.126 1.00 93.06 168 GLU A O 1
ATOM 1314 N N . TYR A 1 169 ? 6.548 -12.633 11.379 1.00 92.69 169 TYR A N 1
ATOM 1315 C CA . TYR A 1 169 ? 5.488 -11.957 12.135 1.00 92.69 169 TYR A CA 1
ATOM 1316 C C . TYR A 1 169 ? 5.971 -10.840 13.080 1.00 92.69 169 TYR A C 1
ATOM 1318 O O . TYR A 1 169 ? 5.178 -10.308 13.868 1.00 92.69 169 TYR A O 1
ATOM 1326 N N . GLU A 1 170 ? 7.222 -10.395 12.955 1.00 92.56 170 GLU A N 1
ATOM 1327 C CA . GLU A 1 170 ? 7.785 -9.306 13.742 1.00 92.56 170 GLU A CA 1
ATOM 1328 C C . GLU A 1 170 ? 7.581 -7.949 13.057 1.00 92.56 170 GLU A C 1
ATOM 1330 O O . GLU A 1 170 ? 8.057 -7.684 11.948 1.00 92.56 170 GLU A O 1
ATOM 1335 N N . LEU A 1 171 ? 6.924 -7.021 13.755 1.00 93.12 171 LEU A N 1
ATOM 1336 C CA . LEU A 1 171 ? 6.786 -5.634 13.312 1.00 93.12 171 LEU A CA 1
ATOM 1337 C C . LEU A 1 171 ? 7.296 -4.667 14.376 1.00 93.12 171 LEU A C 1
ATOM 1339 O O . LEU A 1 171 ? 7.199 -4.900 15.575 1.00 93.12 171 LEU A O 1
ATOM 1343 N N . ARG A 1 172 ? 7.823 -3.522 13.940 1.00 93.75 172 ARG A N 1
ATOM 1344 C CA . ARG A 1 172 ? 8.213 -2.452 14.866 1.00 93.75 172 ARG A CA 1
ATOM 1345 C C . ARG A 1 172 ? 7.044 -1.503 15.104 1.00 93.75 172 ARG A C 1
ATOM 1347 O O . ARG A 1 172 ? 6.264 -1.228 14.193 1.00 93.75 172 ARG A O 1
ATOM 1354 N N . LYS A 1 173 ? 6.985 -0.875 16.277 1.00 93.25 173 LYS A N 1
ATOM 1355 C CA . LYS A 1 173 ? 5.974 0.133 16.638 1.00 93.25 173 LYS A CA 1
ATOM 1356 C C . LYS A 1 173 ? 5.886 1.287 15.630 1.00 93.25 173 LYS A C 1
ATOM 1358 O O . LYS A 1 173 ? 4.798 1.781 15.356 1.00 93.25 173 LYS A O 1
ATOM 1363 N N . ARG A 1 174 ? 7.016 1.667 15.021 1.00 92.62 174 ARG A N 1
ATOM 1364 C CA . ARG A 1 174 ? 7.110 2.730 13.997 1.00 92.62 174 ARG A CA 1
ATOM 1365 C C . ARG A 1 174 ? 6.386 2.420 12.683 1.00 92.62 174 ARG A C 1
ATOM 1367 O O . ARG A 1 174 ? 6.147 3.330 11.898 1.00 92.62 174 ARG A O 1
ATOM 1374 N N . ASN A 1 175 ? 6.111 1.146 12.407 1.00 93.38 175 ASN A N 1
ATOM 1375 C CA . ASN A 1 175 ? 5.449 0.719 11.177 1.00 93.38 175 ASN A CA 1
ATOM 1376 C C . ASN A 1 175 ? 3.942 0.997 11.208 1.00 93.38 175 ASN A C 1
ATOM 1378 O O . ASN A 1 175 ? 3.296 0.991 10.160 1.00 93.38 175 ASN A O 1
ATOM 1382 N N . PHE A 1 176 ? 3.392 1.258 12.394 1.00 94.44 176 PHE A N 1
ATOM 1383 C CA . PHE A 1 176 ? 1.996 1.609 12.576 1.00 94.44 176 PHE A CA 1
ATOM 1384 C C . PHE A 1 176 ? 1.815 3.124 12.487 1.00 94.44 176 PHE A C 1
ATOM 1386 O O . PHE A 1 176 ? 2.521 3.908 13.118 1.00 94.44 176 PHE A O 1
ATOM 1393 N N . SER A 1 177 ? 0.832 3.530 11.696 1.00 92.12 177 SER A N 1
ATOM 1394 C CA . SER A 1 177 ? 0.414 4.914 11.529 1.00 92.12 177 SER A CA 1
ATOM 1395 C C . SER A 1 177 ? -0.540 5.337 12.648 1.00 92.12 177 SER A C 1
ATOM 1397 O O . SER A 1 177 ? -1.271 4.525 13.220 1.00 92.12 177 SER A O 1
ATOM 1399 N N . GLU A 1 178 ? -0.609 6.642 12.899 1.00 90.19 178 GLU A N 1
ATOM 1400 C CA . GLU A 1 178 ? -1.619 7.274 13.760 1.00 90.19 178 GLU A CA 1
ATOM 1401 C C . GLU A 1 178 ? -3.054 6.979 13.301 1.00 90.19 178 GLU A C 1
ATOM 1403 O O . GLU A 1 178 ? -3.966 6.893 14.115 1.00 90.19 178 GLU A O 1
ATOM 1408 N N . THR A 1 179 ? -3.254 6.759 11.996 1.00 88.50 179 THR A N 1
ATOM 1409 C CA . THR A 1 179 ? -4.569 6.416 11.420 1.00 88.50 179 THR A CA 1
ATOM 1410 C C . THR A 1 179 ? -4.945 4.938 11.625 1.00 88.50 179 THR A C 1
ATOM 1412 O O . THR A 1 179 ? -6.010 4.512 11.191 1.00 88.50 179 THR A O 1
ATOM 1415 N N . GLY A 1 180 ? -4.080 4.137 12.258 1.00 89.19 180 GLY A N 1
ATOM 1416 C CA . GLY A 1 180 ? -4.316 2.703 12.462 1.00 89.19 180 GLY A CA 1
ATOM 1417 C C . GLY A 1 180 ? -4.043 1.834 11.231 1.00 89.19 180 GLY A C 1
ATOM 1418 O O . GLY A 1 180 ? -4.474 0.691 11.157 1.00 89.19 180 GLY A O 1
ATOM 1419 N N . ASN A 1 181 ? -3.322 2.370 10.247 1.00 95.25 181 ASN A N 1
ATOM 1420 C CA . ASN A 1 181 ? -2.794 1.595 9.124 1.00 95.25 181 ASN A CA 1
ATOM 1421 C C . ASN A 1 181 ? -1.389 1.098 9.460 1.00 95.25 181 ASN A C 1
ATOM 1423 O O . ASN A 1 181 ? -0.704 1.712 10.278 1.00 95.25 181 ASN A O 1
ATOM 1427 N N . PHE A 1 182 ? -0.924 0.046 8.801 1.00 95.19 182 PHE A N 1
ATOM 1428 C CA . PHE A 1 182 ? 0.452 -0.416 8.961 1.00 95.19 182 PHE A CA 1
ATOM 1429 C C . PHE A 1 182 ? 1.040 -0.862 7.631 1.00 95.19 182 PHE A C 1
ATOM 1431 O O . PHE A 1 182 ? 0.320 -1.153 6.679 1.00 95.19 182 PHE A O 1
ATOM 1438 N N . GLY A 1 183 ? 2.363 -0.882 7.549 1.00 95.12 183 GLY A N 1
ATOM 1439 C CA . GLY A 1 183 ? 3.051 -1.334 6.351 1.00 95.12 183 GLY A CA 1
ATOM 1440 C C . GLY A 1 183 ? 4.463 -1.805 6.638 1.00 95.12 183 GLY A C 1
ATOM 1441 O O . GLY A 1 183 ? 5.070 -1.445 7.650 1.00 95.12 183 GLY A O 1
ATOM 1442 N N . PHE A 1 184 ? 4.985 -2.622 5.738 1.00 95.12 184 PHE A N 1
ATOM 1443 C CA . PHE A 1 184 ? 6.335 -3.158 5.796 1.00 95.12 184 PHE A CA 1
ATOM 1444 C C . PHE A 1 184 ? 6.873 -3.358 4.380 1.00 95.12 184 PHE A C 1
ATOM 1446 O O . PHE A 1 184 ? 6.110 -3.517 3.433 1.00 95.12 184 PHE A O 1
ATOM 1453 N N . GLY A 1 185 ? 8.195 -3.315 4.242 1.00 94.25 185 GLY A N 1
ATOM 1454 C CA . GLY A 1 185 ? 8.876 -3.552 2.972 1.00 94.25 185 GLY A CA 1
ATOM 1455 C C . GLY A 1 185 ? 9.562 -4.910 2.975 1.00 94.25 185 GLY A C 1
ATOM 1456 O O . GLY A 1 185 ? 10.171 -5.297 3.981 1.00 94.25 185 GLY A O 1
ATOM 1457 N N . ILE A 1 186 ? 9.479 -5.615 1.853 1.00 93.56 186 ILE A N 1
ATOM 1458 C CA . ILE A 1 186 ? 10.198 -6.857 1.576 1.00 93.56 186 ILE A CA 1
ATOM 1459 C C . ILE A 1 186 ? 11.238 -6.567 0.492 1.00 93.56 186 ILE A C 1
ATOM 1461 O O . ILE A 1 186 ? 10.946 -5.873 -0.479 1.00 93.56 186 ILE A O 1
ATOM 1465 N N . SER A 1 187 ? 12.458 -7.069 0.670 1.00 90.81 187 SER A N 1
ATOM 1466 C CA . SER A 1 187 ? 13.544 -6.857 -0.293 1.00 90.81 187 SER A CA 1
ATOM 1467 C C . SER A 1 187 ? 13.438 -7.778 -1.508 1.00 90.81 187 SER A C 1
ATOM 1469 O O . SER A 1 187 ? 13.829 -7.377 -2.600 1.00 90.81 187 SER A O 1
ATOM 1471 N N . GLU A 1 188 ? 12.892 -8.982 -1.325 1.00 92.19 188 GLU A N 1
ATOM 1472 C CA . GLU A 1 188 ? 12.836 -10.031 -2.341 1.00 92.19 188 GLU A CA 1
ATOM 1473 C C . GLU A 1 188 ? 11.413 -10.585 -2.461 1.00 92.19 188 GLU A C 1
ATOM 1475 O O . GLU A 1 188 ? 10.782 -10.956 -1.476 1.00 92.19 188 GLU A O 1
ATOM 1480 N N . HIS A 1 189 ? 10.877 -10.647 -3.679 1.00 89.56 189 HIS A N 1
ATOM 1481 C CA . HIS A 1 189 ? 9.549 -11.223 -3.917 1.00 89.56 189 HIS A CA 1
ATOM 1482 C C . HIS A 1 189 ? 9.560 -12.756 -4.031 1.00 89.56 189 HIS A C 1
ATOM 1484 O O . HIS A 1 189 ? 8.490 -13.361 -4.058 1.00 89.56 189 HIS A O 1
ATOM 1490 N N . ILE A 1 190 ? 10.735 -13.391 -4.106 1.00 91.69 190 ILE A N 1
ATOM 1491 C CA . ILE A 1 190 ? 10.867 -14.855 -4.215 1.00 91.69 190 ILE A CA 1
ATOM 1492 C C . ILE A 1 190 ? 10.314 -15.525 -2.952 1.00 91.69 190 ILE A C 1
ATOM 1494 O O . ILE A 1 190 ? 9.579 -16.508 -3.039 1.00 91.69 190 ILE A O 1
ATOM 1498 N N . ASP A 1 191 ? 10.555 -14.912 -1.793 1.00 89.69 191 ASP A N 1
ATOM 1499 C CA . ASP A 1 191 ? 10.066 -15.377 -0.492 1.00 89.69 191 ASP A CA 1
ATOM 1500 C C . ASP A 1 191 ? 8.528 -15.424 -0.399 1.00 89.69 191 ASP A C 1
ATOM 1502 O O . ASP A 1 191 ? 7.967 -16.094 0.468 1.00 89.69 191 ASP A O 1
ATOM 1506 N N . LEU A 1 192 ? 7.818 -14.751 -1.315 1.00 87.69 192 LEU A N 1
ATOM 1507 C CA . LEU A 1 192 ? 6.355 -14.800 -1.424 1.00 87.69 192 LEU A CA 1
ATOM 1508 C C . LEU A 1 192 ? 5.841 -16.057 -2.155 1.00 87.69 192 LEU A C 1
ATOM 1510 O O . LEU A 1 192 ? 4.625 -16.238 -2.276 1.00 87.69 192 LEU A O 1
ATOM 1514 N N . GLY A 1 193 ? 6.746 -16.922 -2.627 1.00 84.00 193 GLY A N 1
ATOM 1515 C CA . GLY A 1 193 ? 6.440 -18.198 -3.276 1.00 84.00 193 GLY A CA 1
ATOM 1516 C C . GLY A 1 193 ? 6.357 -18.139 -4.803 1.00 84.00 193 GLY A C 1
ATOM 1517 O O . GLY A 1 193 ? 5.740 -19.014 -5.407 1.00 84.00 193 GLY A O 1
ATOM 1518 N N . ILE A 1 194 ? 6.937 -17.115 -5.437 1.00 88.31 194 ILE A N 1
ATOM 1519 C CA . ILE A 1 194 ? 7.013 -17.013 -6.902 1.00 88.31 194 ILE A CA 1
ATOM 1520 C C . ILE A 1 194 ? 8.299 -17.687 -7.386 1.00 88.31 194 ILE A C 1
ATOM 1522 O O . ILE A 1 194 ? 9.365 -17.510 -6.794 1.00 88.31 194 ILE A O 1
ATOM 1526 N N . LYS A 1 195 ? 8.208 -18.453 -8.480 1.00 89.38 195 LYS A N 1
ATOM 1527 C CA . LYS A 1 195 ? 9.382 -19.057 -9.118 1.00 89.38 195 LYS A CA 1
ATOM 1528 C C . LYS A 1 195 ? 10.302 -17.966 -9.670 1.00 89.38 195 LYS A C 1
ATOM 1530 O O . LYS A 1 195 ? 9.845 -17.016 -10.295 1.00 89.38 195 LYS A O 1
ATOM 1535 N N . TYR A 1 196 ? 11.605 -18.132 -9.464 1.00 90.31 196 TYR A N 1
ATOM 1536 C CA . TYR A 1 196 ? 12.594 -17.207 -9.999 1.00 90.31 196 TYR A CA 1
ATOM 1537 C C . TYR A 1 196 ? 12.702 -17.305 -11.526 1.00 90.31 196 TYR A C 1
ATOM 1539 O O . TYR A 1 196 ? 13.005 -18.375 -12.061 1.00 90.31 196 TYR A O 1
ATOM 1547 N N . ASP A 1 197 ? 12.537 -16.161 -12.193 1.00 88.38 197 ASP A N 1
ATOM 1548 C CA . ASP A 1 197 ? 12.769 -15.993 -13.625 1.00 88.38 197 ASP A CA 1
ATOM 1549 C C . ASP A 1 197 ? 13.952 -15.031 -13.858 1.00 88.38 197 ASP A C 1
ATOM 1551 O O . ASP A 1 197 ? 13.859 -13.839 -13.533 1.00 88.38 197 ASP A O 1
ATOM 1555 N N . PRO A 1 198 ? 15.058 -15.481 -14.486 1.00 87.81 198 PRO A N 1
ATOM 1556 C CA . PRO A 1 198 ? 16.248 -14.647 -14.682 1.00 87.81 198 PRO A CA 1
ATOM 1557 C C . PRO A 1 198 ? 15.986 -13.436 -15.590 1.00 87.81 198 PRO A C 1
ATOM 1559 O O . PRO A 1 198 ? 16.667 -12.419 -15.485 1.00 87.81 198 PRO A O 1
ATOM 1562 N N . GLY A 1 199 ? 14.976 -13.513 -16.463 1.00 87.31 199 GLY A N 1
ATOM 1563 C CA . GLY A 1 199 ? 14.573 -12.396 -17.316 1.00 87.31 199 GLY A CA 1
ATOM 1564 C C . GLY A 1 199 ? 13.894 -11.254 -16.555 1.00 87.31 199 GLY A C 1
ATOM 1565 O O . GLY A 1 199 ? 13.947 -10.110 -17.004 1.00 87.31 199 GLY A O 1
ATOM 1566 N N . ILE A 1 200 ? 13.273 -11.534 -15.408 1.00 88.38 200 ILE A N 1
ATOM 1567 C CA . ILE A 1 200 ? 12.549 -10.550 -14.597 1.00 88.38 200 ILE A CA 1
ATOM 1568 C C . ILE A 1 200 ? 13.500 -9.891 -13.593 1.00 88.38 200 ILE A C 1
ATOM 1570 O O . ILE A 1 200 ? 13.512 -8.666 -13.489 1.00 88.38 200 ILE A O 1
ATOM 1574 N N . GLY A 1 201 ? 14.354 -10.682 -12.940 1.00 89.69 201 GLY A N 1
ATOM 1575 C CA . GLY A 1 201 ? 15.258 -10.213 -11.889 1.00 89.69 201 GLY A CA 1
ATOM 1576 C C . GLY A 1 201 ? 14.566 -10.079 -10.531 1.00 89.69 201 GLY A C 1
ATOM 1577 O O . GLY A 1 201 ? 13.368 -10.315 -10.405 1.00 89.69 201 GLY A O 1
ATOM 1578 N N . ILE A 1 202 ? 15.332 -9.722 -9.497 1.00 93.06 202 ILE A N 1
ATOM 1579 C CA . ILE A 1 202 ? 14.845 -9.623 -8.114 1.00 93.06 202 ILE A CA 1
ATOM 1580 C C . ILE A 1 202 ? 14.359 -8.198 -7.844 1.00 93.06 202 ILE A C 1
ATOM 1582 O O . ILE A 1 202 ? 15.071 -7.224 -8.086 1.00 93.06 202 ILE A O 1
ATOM 1586 N N . TYR A 1 203 ? 13.146 -8.088 -7.310 1.00 93.50 203 TYR A N 1
ATOM 1587 C CA . TYR A 1 203 ? 12.521 -6.818 -6.947 1.00 93.50 203 TYR A CA 1
ATOM 1588 C C . TYR A 1 203 ? 12.096 -6.809 -5.487 1.00 93.50 203 TYR A C 1
ATOM 1590 O O . TYR A 1 203 ? 11.531 -7.795 -5.006 1.00 93.50 203 TYR A O 1
ATOM 1598 N N . GLY A 1 204 ? 12.306 -5.656 -4.851 1.00 92.88 204 GLY A N 1
ATOM 1599 C CA . GLY A 1 204 ? 11.705 -5.314 -3.571 1.00 92.88 204 GLY A CA 1
ATOM 1600 C C . GLY A 1 204 ? 10.296 -4.758 -3.740 1.00 92.88 204 GLY A C 1
ATOM 1601 O O . GLY A 1 204 ? 9.958 -4.154 -4.761 1.00 92.88 204 GLY A O 1
ATOM 1602 N N . MET A 1 205 ? 9.474 -4.971 -2.720 1.00 93.75 205 MET A N 1
ATOM 1603 C CA . MET A 1 205 ? 8.061 -4.619 -2.705 1.00 93.75 205 MET A CA 1
ATOM 1604 C C . MET A 1 205 ? 7.675 -3.973 -1.379 1.00 93.75 205 MET A C 1
ATOM 1606 O O . MET A 1 205 ? 8.068 -4.433 -0.306 1.00 93.75 205 MET A O 1
ATOM 1610 N N . ASP A 1 206 ? 6.824 -2.956 -1.450 1.00 95.12 206 ASP A N 1
ATOM 1611 C CA . ASP A 1 206 ? 6.208 -2.344 -0.280 1.00 95.12 206 ASP A CA 1
ATOM 1612 C C . ASP A 1 206 ? 4.783 -2.866 -0.093 1.00 95.12 206 ASP A C 1
ATOM 1614 O O . ASP A 1 206 ? 3.953 -2.804 -1.005 1.00 95.12 206 ASP A O 1
ATOM 1618 N N . PHE A 1 207 ? 4.490 -3.328 1.120 1.00 95.62 207 PHE A N 1
ATOM 1619 C CA . PHE A 1 207 ? 3.166 -3.741 1.559 1.00 95.62 207 PHE A CA 1
ATOM 1620 C C . PHE A 1 207 ? 2.572 -2.640 2.426 1.00 95.62 207 PHE A C 1
ATOM 1622 O O . PHE A 1 207 ? 3.123 -2.275 3.469 1.00 95.62 207 PHE A O 1
ATOM 1629 N N . PHE A 1 208 ? 1.415 -2.127 2.021 1.00 96.69 208 PHE A N 1
ATOM 1630 C CA . PHE A 1 208 ? 0.656 -1.173 2.816 1.00 96.69 208 PHE A CA 1
ATOM 1631 C C . PHE A 1 208 ? -0.751 -1.692 3.082 1.00 96.69 208 PHE A C 1
ATOM 1633 O O . PHE A 1 208 ? -1.555 -1.889 2.169 1.00 96.69 208 PHE A O 1
ATOM 1640 N N . VAL A 1 209 ? -1.054 -1.894 4.358 1.00 95.62 209 VAL A N 1
ATOM 1641 C CA . VAL A 1 209 ? -2.318 -2.435 4.835 1.00 95.62 209 VAL A CA 1
ATOM 1642 C C . VAL A 1 209 ? -3.191 -1.298 5.342 1.00 95.62 209 VAL A C 1
ATOM 1644 O O . VAL A 1 209 ? -2.835 -0.575 6.277 1.00 95.62 209 VAL A O 1
ATOM 1647 N N . CYS A 1 210 ? -4.363 -1.148 4.730 1.00 94.62 210 CYS A N 1
ATOM 1648 C CA . CYS A 1 210 ? -5.383 -0.224 5.201 1.00 94.62 210 CYS A CA 1
ATOM 1649 C C . CYS A 1 210 ? -6.388 -0.961 6.083 1.00 94.62 210 CYS A C 1
ATOM 1651 O O . CYS A 1 210 ? -7.060 -1.890 5.622 1.00 94.62 210 CYS A O 1
ATOM 1653 N N . MET A 1 211 ? -6.538 -0.495 7.318 1.00 93.88 211 MET A N 1
ATOM 1654 C CA . MET A 1 211 ? -7.556 -0.977 8.246 1.00 93.88 211 MET A CA 1
ATOM 1655 C C . MET A 1 211 ? -8.792 -0.086 8.145 1.00 93.88 211 MET A C 1
ATOM 1657 O O . MET A 1 211 ? -8.678 1.129 8.016 1.00 93.88 211 MET A O 1
ATOM 1661 N N . ASP A 1 212 ? -9.982 -0.677 8.205 1.00 93.12 212 ASP A N 1
ATOM 1662 C CA . ASP A 1 212 ? -11.239 0.068 8.298 1.00 93.12 212 ASP A CA 1
ATOM 1663 C C . ASP A 1 212 ? -12.167 -0.588 9.327 1.00 93.12 212 ASP A C 1
ATOM 1665 O O . ASP A 1 212 ? -12.046 -1.768 9.662 1.00 93.12 212 ASP A O 1
ATOM 1669 N N . ARG A 1 213 ? -13.154 0.184 9.784 1.00 92.81 213 ARG A N 1
ATOM 1670 C CA . ARG A 1 213 ? -14.321 -0.321 10.512 1.00 92.81 213 ARG A CA 1
ATOM 1671 C C . ARG A 1 213 ? -15.565 -0.335 9.616 1.00 92.81 213 ARG A C 1
ATOM 1673 O O . ARG A 1 213 ? -15.654 0.448 8.655 1.00 92.81 213 ARG A O 1
ATOM 1680 N N . PRO A 1 214 ? -16.551 -1.203 9.893 1.00 91.38 214 PRO A N 1
ATOM 1681 C CA . PRO A 1 214 ? -17.887 -1.086 9.319 1.00 91.38 214 PRO A CA 1
ATOM 1682 C C . PRO A 1 214 ? -18.465 0.312 9.592 1.00 91.38 214 PRO A C 1
ATOM 1684 O O . PRO A 1 214 ? -18.616 0.712 10.737 1.00 91.38 214 PRO A O 1
ATOM 1687 N N . GLY A 1 215 ? -18.758 1.077 8.537 1.00 90.81 215 GLY A N 1
ATOM 1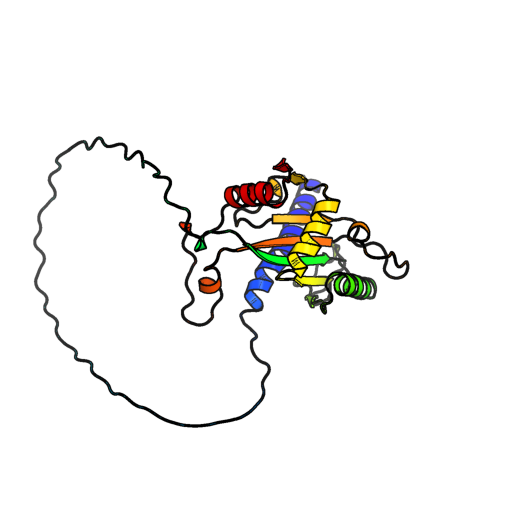688 C CA . GLY A 1 215 ? -19.164 2.490 8.648 1.00 90.81 215 GLY A CA 1
ATOM 1689 C C . GLY A 1 215 ? -18.226 3.470 7.938 1.00 90.81 215 GLY A C 1
ATOM 1690 O O . GLY A 1 215 ? -18.649 4.565 7.569 1.00 90.81 215 GLY A O 1
ATOM 1691 N N . ALA A 1 216 ? -17.006 3.046 7.586 1.00 91.19 216 ALA A N 1
ATOM 1692 C CA . ALA A 1 216 ? -16.054 3.866 6.823 1.00 91.19 216 ALA A CA 1
ATOM 1693 C C . ALA A 1 216 ? -16.582 4.333 5.446 1.00 91.19 216 ALA A C 1
ATOM 1695 O O . ALA A 1 216 ? -16.082 5.302 4.872 1.00 91.19 216 ALA A O 1
ATOM 1696 N N . ARG A 1 217 ? -17.633 3.686 4.914 1.00 93.06 217 ARG A N 1
ATOM 1697 C CA . ARG A 1 217 ? -18.294 4.070 3.653 1.00 93.06 217 ARG A CA 1
ATOM 1698 C C . ARG A 1 217 ? -18.897 5.476 3.697 1.00 93.06 217 ARG A C 1
ATOM 1700 O O . ARG A 1 217 ? -18.980 6.115 2.653 1.00 93.06 217 ARG A O 1
ATOM 1707 N N . VAL A 1 218 ? -19.286 5.976 4.870 1.00 94.25 218 VAL A N 1
ATOM 1708 C CA . VAL A 1 218 ? -19.917 7.298 5.033 1.00 94.25 218 VAL A CA 1
ATOM 1709 C C . VAL A 1 218 ? -19.029 8.436 4.514 1.00 94.25 218 VAL A C 1
ATOM 1711 O O . VAL A 1 218 ? -19.535 9.378 3.908 1.00 94.25 218 VAL A O 1
ATOM 1714 N N . ALA A 1 219 ? -17.708 8.301 4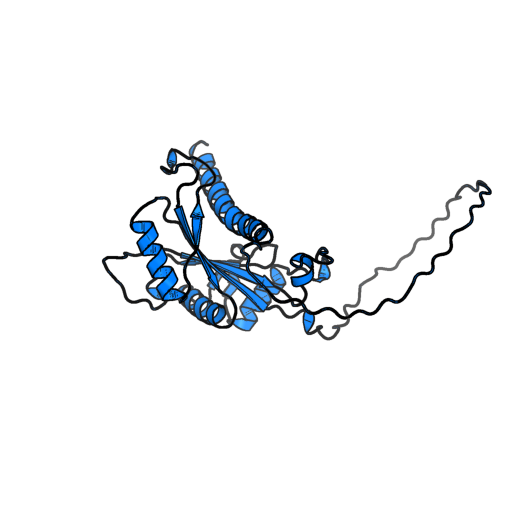.657 1.00 93.38 219 ALA A N 1
ATOM 1715 C CA . ALA A 1 219 ? -16.747 9.269 4.132 1.00 93.38 219 ALA A CA 1
ATOM 1716 C C . ALA A 1 219 ? -16.431 9.087 2.640 1.00 93.38 219 ALA A C 1
ATOM 1718 O O . ALA A 1 219 ? -15.865 9.991 2.037 1.00 93.38 219 ALA A O 1
ATOM 1719 N N . LYS A 1 220 ? -16.757 7.934 2.046 1.00 91.75 220 LYS A N 1
ATOM 1720 C CA . LYS A 1 220 ? -16.381 7.573 0.665 1.00 91.75 220 LYS A CA 1
ATOM 1721 C C . LYS A 1 220 ? -17.552 7.675 -0.320 1.00 91.75 220 LYS A C 1
ATOM 1723 O O . LYS A 1 220 ? -17.339 7.731 -1.524 1.00 91.75 220 LYS A O 1
ATOM 1728 N N . ARG A 1 221 ? -18.798 7.651 0.166 1.00 94.25 221 ARG A N 1
ATOM 1729 C CA . ARG A 1 221 ? -20.000 7.724 -0.680 1.00 94.25 221 ARG A CA 1
ATOM 1730 C C . ARG A 1 221 ? -20.188 9.127 -1.269 1.00 94.25 221 ARG A C 1
ATOM 1732 O O . ARG A 1 221 ? -19.975 10.112 -0.575 1.00 94.25 221 ARG A O 1
ATOM 1739 N N . ARG A 1 222 ? -20.676 9.198 -2.514 1.00 95.31 222 ARG A N 1
ATOM 1740 C CA . ARG A 1 222 ? -21.028 10.460 -3.195 1.00 95.31 222 ARG A CA 1
ATOM 1741 C C . ARG A 1 222 ? -22.257 11.137 -2.577 1.00 95.31 222 ARG A C 1
ATOM 1743 O O . ARG A 1 222 ? -22.250 12.336 -2.335 1.00 95.31 222 ARG A O 1
ATOM 1750 N N . ARG A 1 223 ? -23.325 10.375 -2.311 1.00 95.50 223 ARG A N 1
ATOM 1751 C CA . ARG A 1 223 ? -24.563 10.902 -1.709 1.00 95.50 223 ARG A CA 1
ATOM 1752 C C . ARG A 1 223 ? -24.416 11.038 -0.193 1.00 95.50 223 ARG A C 1
ATOM 1754 O O . ARG A 1 223 ? -24.054 10.066 0.466 1.00 95.50 223 ARG A O 1
ATOM 1761 N N . CYS A 1 224 ? -24.770 12.203 0.358 1.00 94.75 224 CYS A N 1
ATOM 1762 C CA . CYS A 1 224 ? -24.761 12.485 1.803 1.00 94.75 224 CYS A CA 1
ATOM 1763 C C . CYS A 1 224 ? -23.423 12.114 2.470 1.00 94.75 224 CYS A C 1
ATOM 1765 O O . CYS A 1 224 ? -23.388 11.384 3.468 1.00 94.75 224 CYS A O 1
ATOM 1767 N N . GLN A 1 225 ? -22.314 12.550 1.875 1.00 96.50 225 GLN A N 1
ATOM 1768 C CA . GLN A 1 225 ? -20.983 12.349 2.439 1.00 96.50 225 GLN A CA 1
ATOM 1769 C C . GLN A 1 225 ? -20.864 13.094 3.772 1.00 96.50 225 GLN A C 1
ATOM 1771 O O . GLN A 1 225 ? -21.242 14.259 3.878 1.00 96.50 225 GLN A O 1
ATOM 1776 N N . SER A 1 226 ? -20.322 12.437 4.793 1.00 95.38 226 SER A N 1
ATOM 1777 C CA . SER A 1 226 ? -20.019 13.087 6.069 1.00 95.38 226 SER A CA 1
ATOM 1778 C C . SER A 1 226 ? -18.718 12.556 6.668 1.00 95.38 226 SER A C 1
ATOM 1780 O O . SER A 1 226 ? -18.172 11.536 6.242 1.00 95.38 226 SER A O 1
ATOM 1782 N N . LYS A 1 227 ? -18.160 13.304 7.625 1.00 93.06 227 LYS A N 1
ATOM 1783 C CA . LYS A 1 227 ? -16.885 12.965 8.267 1.00 93.06 227 LYS A CA 1
ATOM 1784 C C . LYS A 1 227 ? -17.086 11.861 9.305 1.00 93.06 227 LYS A C 1
ATOM 1786 O O . LYS A 1 227 ? -18.074 11.853 10.033 1.00 93.06 227 LYS A O 1
ATOM 1791 N N . ILE A 1 228 ? -16.105 10.967 9.417 1.00 93.25 228 ILE A N 1
ATOM 1792 C CA . ILE A 1 228 ? -16.094 9.930 10.455 1.00 93.25 228 ILE A CA 1
ATOM 1793 C C . ILE A 1 228 ? -15.820 10.585 11.815 1.00 93.25 228 ILE A C 1
ATOM 1795 O O . ILE A 1 228 ? -14.817 11.295 11.978 1.00 93.25 228 ILE A O 1
ATOM 1799 N N . GLY A 1 229 ? -16.707 10.325 12.779 1.00 91.94 229 GLY A N 1
ATOM 1800 C CA . GLY A 1 229 ? -16.579 10.794 14.159 1.00 91.94 229 GLY A CA 1
ATOM 1801 C C . GLY A 1 229 ? -15.350 10.212 14.860 1.00 91.9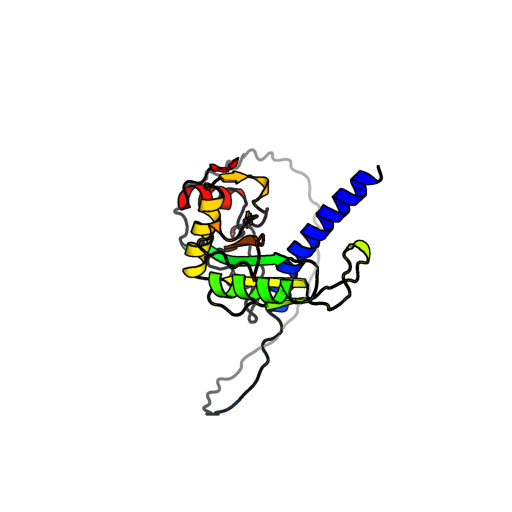4 229 GLY A C 1
ATOM 1802 O O . GLY A 1 229 ? -14.926 9.098 14.560 1.00 91.94 229 GLY A O 1
ATOM 1803 N N . VAL A 1 230 ? -14.783 10.963 15.808 1.00 90.44 230 VAL A N 1
ATOM 1804 C CA . VAL A 1 230 ? -13.510 10.632 16.480 1.00 90.44 230 VAL A CA 1
ATOM 1805 C C . VAL A 1 230 ? -13.549 9.247 17.128 1.00 90.44 230 VAL A C 1
ATOM 1807 O O . VAL A 1 230 ? -12.633 8.459 16.929 1.00 90.44 230 VAL A O 1
ATOM 1810 N N . ASN A 1 231 ? -14.661 8.899 17.779 1.00 89.75 231 ASN A N 1
ATOM 1811 C CA . ASN A 1 231 ? -14.845 7.604 18.446 1.00 89.75 231 ASN A CA 1
ATOM 1812 C C . ASN A 1 231 ? -14.820 6.404 17.489 1.00 89.75 231 ASN A C 1
ATOM 1814 O O . ASN A 1 231 ? -14.547 5.283 17.913 1.00 89.75 231 ASN A O 1
ATOM 1818 N N . HIS A 1 232 ? -15.149 6.621 16.213 1.00 91.56 232 HIS A N 1
ATOM 1819 C CA . HIS A 1 232 ? -15.156 5.565 15.206 1.00 91.56 232 HIS A CA 1
ATOM 1820 C C . HIS A 1 232 ? -13.822 5.463 14.459 1.00 91.56 232 HIS A C 1
ATOM 1822 O O . HIS A 1 232 ? -13.578 4.455 13.799 1.00 91.56 232 HIS A O 1
ATOM 1828 N N . ARG A 1 233 ? -12.934 6.457 14.580 1.00 90.50 233 ARG A N 1
ATOM 1829 C CA . ARG A 1 233 ? -11.585 6.375 14.011 1.00 90.50 233 ARG A CA 1
ATOM 1830 C C . ARG A 1 233 ? -10.794 5.263 14.691 1.00 90.50 233 ARG A C 1
ATOM 1832 O O . ARG A 1 233 ? -11.036 4.931 15.850 1.00 90.50 233 ARG A O 1
ATOM 1839 N N . ILE A 1 234 ? -9.879 4.678 13.931 1.00 93.06 234 ILE A N 1
ATOM 1840 C CA . ILE A 1 234 ? -9.000 3.622 14.416 1.00 93.06 234 ILE A CA 1
ATOM 1841 C C . ILE A 1 234 ? -7.789 4.289 15.049 1.00 93.06 234 ILE A C 1
ATOM 1843 O O . ILE A 1 234 ? -7.226 5.225 14.482 1.00 93.06 234 ILE A O 1
ATOM 1847 N N . THR A 1 235 ? -7.400 3.808 16.223 1.00 93.00 235 THR A N 1
ATOM 1848 C CA . THR A 1 235 ? -6.161 4.236 16.872 1.00 93.00 235 THR A CA 1
ATOM 1849 C C . THR A 1 235 ? -5.041 3.224 16.636 1.00 93.00 235 THR A C 1
ATOM 1851 O O . THR A 1 235 ? -5.260 2.039 16.358 1.00 93.00 235 THR A O 1
ATOM 1854 N N . THR A 1 236 ? -3.800 3.686 16.754 1.00 93.38 236 THR A N 1
ATOM 1855 C CA . THR A 1 236 ? -2.611 2.841 16.597 1.00 93.38 236 THR A CA 1
ATOM 1856 C C . THR A 1 236 ? -2.594 1.680 17.600 1.00 93.38 236 THR A C 1
ATOM 1858 O O . THR A 1 236 ? -2.264 0.557 17.231 1.00 93.38 236 THR A O 1
ATOM 1861 N N . THR A 1 237 ? -3.002 1.915 18.850 1.00 92.81 237 THR A N 1
ATOM 1862 C CA . THR A 1 237 ? -3.036 0.894 19.912 1.00 92.81 237 THR A CA 1
ATOM 1863 C C . THR A 1 237 ? -4.055 -0.207 19.629 1.00 92.81 237 THR A C 1
ATOM 1865 O O . THR A 1 237 ? -3.743 -1.385 19.792 1.00 92.81 237 THR A O 1
ATOM 1868 N N . GLU A 1 238 ? -5.244 0.155 19.141 1.00 92.62 238 GLU A N 1
ATOM 1869 C CA . GLU A 1 238 ? -6.265 -0.803 18.699 1.00 92.62 238 GLU A CA 1
ATOM 1870 C C . GLU A 1 238 ? -5.736 -1.688 17.563 1.00 92.62 238 GLU A C 1
ATOM 1872 O O . GLU A 1 238 ? -5.950 -2.897 17.563 1.00 92.62 238 GLU A O 1
ATOM 1877 N N . THR A 1 239 ? -4.987 -1.099 16.629 1.00 93.44 239 THR A N 1
ATOM 1878 C CA . THR A 1 239 ? -4.389 -1.829 15.500 1.00 93.44 239 THR A CA 1
ATOM 1879 C C . THR A 1 239 ? -3.295 -2.790 15.963 1.00 93.44 239 THR A C 1
ATOM 1881 O O . THR A 1 239 ? -3.235 -3.924 15.500 1.00 93.44 239 THR A O 1
ATOM 1884 N N . MET A 1 240 ? -2.457 -2.371 16.914 1.00 94.19 240 MET A N 1
ATOM 1885 C CA . MET A 1 240 ? -1.434 -3.234 17.516 1.00 94.19 240 MET A CA 1
ATOM 1886 C C . MET A 1 240 ? -2.055 -4.416 18.255 1.00 94.19 240 MET A C 1
ATOM 1888 O O . MET A 1 240 ? -1.566 -5.535 18.132 1.00 94.19 240 MET A O 1
ATOM 1892 N N . LYS A 1 241 ? -3.140 -4.177 19.002 1.00 93.81 241 LYS A N 1
ATOM 1893 C CA . LYS A 1 241 ? -3.894 -5.242 19.671 1.00 93.81 241 LYS A CA 1
ATOM 1894 C C . LYS A 1 241 ? -4.474 -6.212 18.643 1.00 93.81 241 LYS A C 1
ATOM 1896 O O . LYS A 1 241 ? -4.284 -7.410 18.779 1.00 93.81 241 LYS A O 1
ATOM 1901 N N . TRP A 1 242 ? -5.103 -5.694 17.589 1.00 93.31 242 TRP A N 1
ATOM 1902 C CA . TRP A 1 242 ? -5.656 -6.512 16.509 1.00 93.31 242 TRP A CA 1
ATOM 1903 C C . TRP A 1 242 ? -4.591 -7.372 15.815 1.00 93.31 242 TRP A C 1
ATOM 1905 O O . TRP A 1 242 ? -4.825 -8.553 15.585 1.00 93.31 242 TRP A O 1
ATOM 1915 N N . TYR A 1 243 ? -3.412 -6.809 15.533 1.00 94.06 243 TYR A N 1
ATOM 1916 C CA . TYR A 1 243 ? -2.305 -7.541 14.911 1.00 94.06 243 TYR A CA 1
ATOM 1917 C C . TYR A 1 243 ? -1.801 -8.684 15.802 1.00 94.06 243 TYR A C 1
ATOM 1919 O O . TYR A 1 243 ? -1.653 -9.806 15.326 1.00 94.06 243 TYR A O 1
ATOM 1927 N N . LYS A 1 244 ? -1.618 -8.413 17.103 1.00 94.06 244 LYS A N 1
ATOM 1928 C CA . LYS A 1 244 ? -1.242 -9.427 18.096 1.00 94.06 244 LYS A CA 1
ATOM 1929 C C . LYS A 1 244 ? -2.285 -10.535 18.207 1.00 94.06 244 LYS A C 1
ATOM 1931 O O . LYS A 1 244 ? -1.915 -11.689 18.251 1.00 94.06 244 LYS A O 1
ATOM 1936 N N . THR A 1 245 ? -3.574 -10.198 18.234 1.00 93.62 245 THR A N 1
ATOM 1937 C CA . THR A 1 245 ? -4.645 -11.198 18.378 1.00 93.62 245 THR A CA 1
ATOM 1938 C C . THR A 1 245 ? -4.871 -12.027 17.113 1.00 93.62 245 THR A C 1
ATOM 1940 O O . THR A 1 245 ? -5.273 -13.176 17.224 1.00 93.62 245 THR A O 1
ATOM 1943 N N . LYS A 1 246 ? -4.676 -11.461 15.912 1.00 92.44 246 LYS A N 1
ATOM 1944 C CA . LYS A 1 246 ? -4.964 -12.173 14.654 1.00 92.44 246 LYS A CA 1
ATOM 1945 C C . LYS A 1 246 ? -3.807 -13.050 14.172 1.00 92.44 246 LYS A C 1
ATOM 1947 O O . LYS A 1 246 ? -4.067 -14.098 13.597 1.00 92.44 246 LYS A O 1
ATOM 1952 N N . TYR A 1 247 ? -2.567 -12.593 14.338 1.00 91.75 247 TYR A N 1
ATOM 1953 C CA . TYR A 1 247 ? -1.383 -13.248 13.768 1.00 91.75 247 TYR A CA 1
ATOM 1954 C C . TYR A 1 247 ? -0.358 -13.676 14.824 1.00 91.75 247 TYR A C 1
ATOM 1956 O O . TYR A 1 247 ? 0.755 -14.032 14.455 1.00 91.75 247 TYR A O 1
ATOM 1964 N N . ASP A 1 248 ? -0.680 -13.537 16.117 1.00 91.00 248 ASP A N 1
ATOM 1965 C CA . ASP A 1 248 ? 0.229 -13.804 17.246 1.00 91.00 248 ASP A CA 1
ATOM 1966 C C . ASP A 1 248 ? 1.593 -13.098 17.124 1.00 91.00 248 ASP A C 1
ATOM 1968 O O . ASP A 1 248 ? 2.613 -13.518 17.668 1.00 91.00 248 ASP A O 1
ATOM 1972 N N . GLY A 1 249 ? 1.610 -11.980 16.392 1.00 86.50 249 GLY A N 1
ATOM 1973 C CA . GLY A 1 249 ? 2.837 -11.313 15.986 1.00 86.50 249 GLY A CA 1
ATOM 1974 C C . GLY A 1 249 ? 3.466 -10.476 17.097 1.00 86.50 249 GLY A C 1
ATOM 1975 O O . GLY A 1 24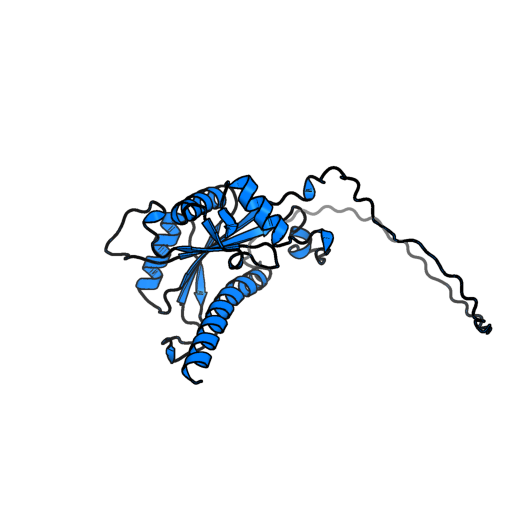9 ? 2.790 -9.811 17.891 1.00 86.50 249 GLY A O 1
ATOM 1976 N N . ILE A 1 250 ? 4.796 -10.442 17.112 1.00 91.56 250 ILE A N 1
ATOM 1977 C CA . ILE A 1 250 ? 5.573 -9.696 18.101 1.00 91.56 250 ILE A CA 1
ATOM 1978 C C . ILE A 1 250 ? 5.735 -8.251 17.625 1.00 91.56 250 ILE A C 1
ATOM 1980 O O . ILE A 1 250 ? 6.130 -7.984 16.488 1.00 91.56 250 ILE A O 1
ATOM 1984 N N . ILE A 1 251 ? 5.436 -7.297 18.512 1.00 91.12 251 ILE A N 1
ATOM 1985 C CA . ILE A 1 251 ? 5.632 -5.867 18.244 1.00 91.12 251 ILE A CA 1
ATOM 1986 C C . ILE A 1 251 ? 6.753 -5.337 19.133 1.00 91.12 251 ILE A C 1
ATOM 1988 O O . ILE A 1 251 ? 6.584 -5.308 20.354 1.00 91.12 251 ILE A O 1
ATOM 1992 N N . ARG A 1 252 ? 7.857 -4.904 18.512 1.00 84.62 252 ARG A N 1
ATOM 1993 C CA . ARG A 1 252 ? 9.021 -4.285 19.174 1.00 84.62 252 ARG A CA 1
ATOM 1994 C C . ARG A 1 252 ? 8.991 -2.757 19.117 1.00 84.62 252 ARG A C 1
ATOM 1996 O O . ARG A 1 252 ? 8.551 -2.193 18.085 1.00 84.62 252 ARG A O 1
#

InterPro domains:
  IPR002132 Large ribosomal subunit protein uL5 [PTHR11994] (81-251)
  IPR020929 Large ribosomal subunit protein uL5, conserved site [PS00358] (117-133)
  IPR022803 Large ribosomal subunit protein uL5 domain superfamily [G3DSA:3.30.1440.10] (78-252)
  IPR022803 Large ribosomal subunit protein uL5 domain superfamily [SSF55282] (87-251)
  IPR031309 Large ribosomal subunit protein uL5, C-terminal [PF00673] (144-231)
  IPR031310 Large ribosomal subunit protein uL5, N-terminal [PF00281] (87-140)
  IPR057266 Large ribosomal subunit protein uL5, eukaryota/archaea [NF003258] (81-248)

Radius of gyration: 26.73 Å; chains: 1; bounding box: 73×63×68 Å

Foldseek 3Di:
DVVVVVVVVVVVVVVVVVVVVVVVLVCVLPDPDDDDDDDDDDDDDDDDDDDDDDDDDDDDDDDDDDDDDDDDDDDDPPPPPDVDPDDPLLDKDWAKKKKKFFQLDDDDLQVLVQVLVCVLQVDRKDWDFDCDDDVVSPHHGRGTTMIMDIGDDPSRVLQVLLVCVQVVLEDELVQADQQLKGKDKDAFCVSSVDDDDPSNDTTIMIIIIDMAGNPPCLCSDPPNRDDDDPVSGDGNVNSVVVSCVPPVGHYD

Organism: NCBI:txid293559

Sequence (252 aa):
KVRDTIKDVKLKLVRCCQFLILDYLKYESATGSLETPYLSNDQGFQVTCRSPQSTLSLFPRSLLSPQSTTTSRPTAVMSAQVAKAENPCRSLRLSKLVLNISVGESGDRLTRAAKVLEQLSGQTPVYSKARYTVRTFGIRRNEKISVHVTIRGAKAEEILERGLKVKEYELRKRNFSETGNFGFGISEHIDLGIKYDPGIGIYGMDFFVCMDRPGARVAKRRRCQSKIGVNHRITTTETMKWYKTKYDGIIR